Protein AF-Q98UE9-F1 (afdb_monomer_lite)

Foldseek 3Di:
DVVVVVVVPDDDDDPDDDPDDPDDPPDPDDDDDDDDPDPDDDDDDDDDDDDDDDDDDDDDDDDDPPDPDPDDPDDQDDALALQRVVVVVNQDFDWGWHDHDVDPDIFIFGFQSPPPPGRDTDQFDADPPPDDPPDDPVCQQCKDDDRVHGIGRHPVVQQSSLVSDFDKDKDWDADPVRDIDIDIGRGDHDDDDDPPD

InterPro domains:
  IPR002181 Fibrinogen, alpha/beta/gamma chain, C-terminal globular domain [PF00147] (80-191)
  IPR002181 Fibrinogen, alpha/beta/gamma chain, C-terminal globular domain [PS51406] (73-197)
  IPR002181 Fibrinogen, alpha/beta/gamma chain, C-terminal globular domain [SM00186] (77-197)
  IPR014716 Fibrinogen, alpha/beta/gamma chain, C-terminal globular, subdomain 1 [G3DSA:3.90.215.10] (60-195)
  IPR036056 Fibrinogen-like, C-terminal [SSF56496] (76-192)
  IPR037579 Fibrinogen/angiopoietin-like [PTHR47221] (71-192)

Structure (mmCIF, N/CA/C/O backbone):
data_AF-Q98UE9-F1
#
_entry.id   AF-Q98UE9-F1
#
loop_
_atom_site.group_PDB
_atom_site.id
_atom_site.type_symbol
_atom_site.label_atom_id
_atom_site.label_alt_id
_atom_site.label_comp_id
_atom_site.label_asym_id
_atom_site.label_entity_id
_atom_site.label_seq_id
_atom_site.pdbx_PDB_ins_code
_atom_site.Cartn_x
_atom_site.Cartn_y
_atom_site.Cartn_z
_atom_site.occupancy
_atom_site.B_iso_or_equiv
_atom_site.auth_seq_id
_atom_site.auth_comp_id
_atom_site.auth_asym_id
_atom_site.auth_atom_id
_atom_site.pdbx_PDB_model_num
ATOM 1 N N . SER A 1 1 ? -6.549 -54.200 25.469 1.00 55.53 1 SER A N 1
ATOM 2 C CA . SER A 1 1 ? -7.384 -53.724 24.338 1.00 55.53 1 SER A CA 1
ATOM 3 C C . SER A 1 1 ? -6.607 -53.917 23.041 1.00 55.53 1 SER A C 1
ATOM 5 O O . SER A 1 1 ? -5.403 -53.698 23.073 1.00 55.53 1 SER A O 1
ATOM 7 N N . GLN A 1 2 ? -7.237 -54.279 21.912 1.00 51.12 2 GLN A N 1
ATOM 8 C CA . GLN A 1 2 ? -6.555 -54.334 20.597 1.00 51.12 2 GLN A CA 1
ATOM 9 C C . GLN A 1 2 ? -5.945 -52.973 20.167 1.00 51.12 2 GLN A C 1
ATOM 11 O O . GLN A 1 2 ? -5.158 -52.924 19.223 1.00 51.12 2 GLN A O 1
ATOM 16 N N . LEU A 1 3 ? -6.245 -51.882 20.893 1.00 52.50 3 LEU A N 1
ATOM 17 C CA . LEU A 1 3 ? -5.597 -50.576 20.742 1.00 52.50 3 LEU A CA 1
ATOM 18 C C . LEU A 1 3 ? -4.203 -50.460 21.392 1.00 52.50 3 LEU A C 1
ATOM 20 O O . LEU A 1 3 ? -3.400 -49.661 20.921 1.00 52.50 3 LEU A O 1
ATOM 24 N N . GLU A 1 4 ? -3.864 -51.226 22.433 1.00 58.00 4 GLU A N 1
ATOM 25 C CA . GLU A 1 4 ? -2.557 -51.069 23.109 1.00 58.00 4 GLU A CA 1
ATOM 26 C C . GLU A 1 4 ? -1.408 -51.773 22.374 1.00 58.00 4 GLU A C 1
ATOM 28 O O . GLU A 1 4 ? -0.243 -51.406 22.526 1.00 58.00 4 GLU A O 1
ATOM 33 N N . GLU A 1 5 ? -1.723 -52.741 21.514 1.00 54.75 5 GLU A N 1
ATOM 34 C CA . GLU A 1 5 ? -0.724 -53.505 20.761 1.00 54.75 5 GLU A CA 1
ATOM 35 C C . GLU A 1 5 ? -0.313 -52.816 19.443 1.00 54.75 5 GLU A C 1
ATOM 37 O O . GLU A 1 5 ? 0.769 -53.076 18.914 1.00 54.75 5 GLU A O 1
ATOM 42 N N . HIS A 1 6 ? -1.113 -51.855 18.960 1.00 53.50 6 HIS A N 1
ATOM 43 C CA . HIS A 1 6 ? -0.775 -51.014 17.804 1.00 53.50 6 HIS A CA 1
ATOM 44 C C . HIS A 1 6 ? 0.140 -49.830 18.157 1.00 53.50 6 HIS A C 1
ATOM 46 O O . HIS A 1 6 ? 0.923 -49.396 17.315 1.00 53.50 6 HIS A O 1
ATOM 52 N N . CYS A 1 7 ? 0.126 -49.347 19.404 1.00 52.34 7 CYS A N 1
ATOM 53 C CA . CYS A 1 7 ? 0.997 -48.243 19.825 1.00 52.34 7 CYS A CA 1
ATOM 54 C C . CYS A 1 7 ? 2.454 -48.670 20.092 1.00 52.34 7 CYS A C 1
ATOM 56 O O . CYS A 1 7 ? 3.346 -47.826 20.076 1.00 52.34 7 CYS A O 1
ATOM 58 N N . ARG A 1 8 ? 2.740 -49.967 20.297 1.00 51.62 8 ARG A N 1
ATOM 59 C CA . ARG A 1 8 ? 4.108 -50.474 20.553 1.00 51.62 8 ARG A CA 1
ATOM 60 C C . ARG A 1 8 ? 4.939 -50.776 19.300 1.00 51.62 8 ARG A C 1
ATOM 62 O O . ARG A 1 8 ? 6.088 -51.184 19.435 1.00 51.62 8 ARG A O 1
ATOM 69 N N . LYS A 1 9 ? 4.396 -50.573 18.094 1.00 53.53 9 LYS A N 1
ATOM 70 C CA . LYS A 1 9 ? 5.091 -50.830 16.815 1.00 53.53 9 LYS A CA 1
ATOM 71 C C . LYS A 1 9 ? 5.390 -49.568 15.998 1.00 53.53 9 LYS A C 1
ATOM 73 O O . LYS A 1 9 ? 5.583 -49.659 14.791 1.00 53.53 9 LYS A O 1
ATOM 78 N N . VAL A 1 10 ? 5.450 -48.398 16.633 1.00 47.91 10 VAL A N 1
ATOM 79 C CA . VAL A 1 10 ? 5.890 -47.162 15.969 1.00 47.91 10 VAL A CA 1
ATOM 80 C C . VAL A 1 10 ? 7.427 -47.115 15.983 1.00 47.91 10 VAL A C 1
ATOM 82 O O . VAL A 1 10 ? 8.009 -47.086 17.069 1.00 47.91 10 VAL A O 1
ATOM 85 N N . PRO A 1 11 ? 8.118 -47.131 14.826 1.00 52.84 11 PRO A N 1
ATOM 86 C CA . PRO A 1 11 ? 9.557 -46.876 14.774 1.00 52.84 11 PRO A CA 1
ATOM 87 C C . PRO A 1 11 ? 9.845 -45.435 15.220 1.00 52.84 11 PRO A C 1
ATOM 89 O O . PRO A 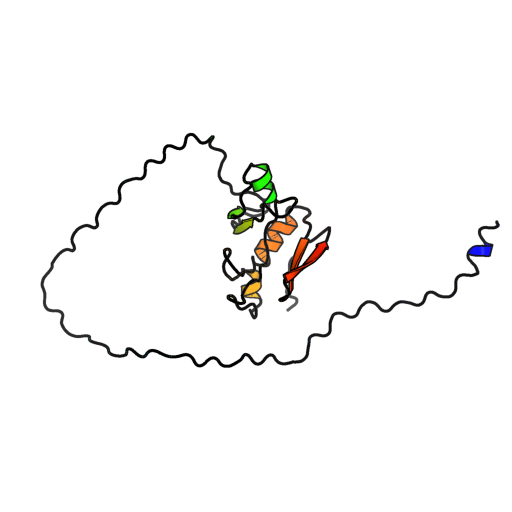1 11 ? 8.993 -44.568 15.006 1.00 52.84 11 PRO A O 1
ATOM 92 N N . PRO A 1 12 ? 11.023 -45.136 15.797 1.00 45.88 12 PRO A N 1
ATOM 93 C CA . PRO A 1 12 ? 11.344 -43.780 16.220 1.00 45.88 12 PRO A CA 1
ATOM 94 C C . PRO A 1 12 ? 11.219 -42.820 15.034 1.00 45.88 12 PRO A C 1
ATOM 96 O O . PRO A 1 12 ? 11.775 -43.045 13.957 1.00 45.88 12 PRO A O 1
ATOM 99 N N . THR A 1 13 ? 10.451 -41.757 15.251 1.00 46.28 13 THR A N 1
ATOM 100 C CA . THR A 1 13 ? 10.289 -40.617 14.357 1.00 46.28 13 THR A CA 1
ATOM 101 C C . THR A 1 13 ? 11.662 -40.129 13.910 1.00 46.28 13 THR A C 1
ATOM 103 O O . THR A 1 13 ? 12.455 -39.652 14.719 1.00 46.28 13 THR A O 1
ATOM 106 N N . GLN A 1 14 ? 11.946 -40.215 12.608 1.00 45.34 14 GLN A N 1
ATOM 107 C CA . GLN A 1 14 ? 12.997 -39.395 12.022 1.00 45.34 14 GLN A CA 1
ATOM 108 C C . GLN A 1 14 ? 12.579 -37.939 12.224 1.00 45.34 14 GLN A C 1
ATOM 110 O O . GLN A 1 14 ? 11.607 -37.471 11.628 1.00 45.34 14 GLN A O 1
ATOM 115 N N . THR A 1 15 ? 13.292 -37.224 13.085 1.00 46.16 15 THR A N 1
ATOM 116 C CA . THR A 1 15 ? 13.273 -35.767 13.120 1.00 46.16 15 THR A CA 1
ATOM 117 C C . THR A 1 15 ? 13.688 -35.275 11.738 1.00 46.16 15 THR A C 1
ATOM 119 O O . THR A 1 15 ? 14.867 -35.254 11.391 1.00 46.16 15 THR A O 1
ATOM 122 N N . LYS A 1 16 ? 12.704 -34.907 10.911 1.00 47.28 16 LYS A N 1
ATOM 123 C CA . LYS A 1 16 ? 12.954 -34.116 9.707 1.00 47.28 16 LYS A CA 1
ATOM 124 C C . LYS A 1 16 ? 13.656 -32.831 10.167 1.00 47.28 16 LYS A C 1
ATOM 126 O O . LYS A 1 16 ? 13.104 -32.150 11.034 1.00 47.28 16 LYS A O 1
ATOM 131 N N . PRO A 1 17 ? 14.846 -32.493 9.642 1.00 51.03 17 PRO A N 1
ATOM 132 C CA . PRO A 1 17 ? 15.461 -31.206 9.929 1.00 51.03 17 PRO A CA 1
ATOM 133 C C . PRO A 1 17 ? 14.485 -30.088 9.552 1.00 51.03 17 PRO A C 1
ATOM 135 O O . PRO A 1 17 ? 13.838 -30.172 8.503 1.00 51.03 17 PRO A O 1
ATOM 138 N N . LEU A 1 18 ? 14.379 -29.051 10.390 1.00 54.78 18 LEU A N 1
ATOM 139 C CA . LEU A 1 18 ? 13.713 -27.813 9.986 1.00 54.78 18 LEU A CA 1
ATOM 140 C C . LEU A 1 18 ? 14.304 -27.353 8.639 1.00 54.78 18 LEU A C 1
ATOM 142 O O . LEU A 1 18 ? 15.525 -27.446 8.465 1.00 54.78 18 LEU A O 1
ATOM 146 N N . PRO A 1 19 ? 13.486 -26.841 7.701 1.00 54.44 19 PRO A N 1
ATOM 147 C CA . PRO A 1 19 ? 14.008 -26.185 6.512 1.00 54.44 19 PRO A CA 1
ATOM 148 C C . PRO A 1 19 ? 14.990 -25.095 6.946 1.00 54.44 19 PRO A C 1
ATOM 150 O O . PRO A 1 19 ? 14.628 -24.195 7.706 1.00 54.44 19 PRO A O 1
ATOM 153 N N . GLN A 1 20 ? 16.244 -25.198 6.507 1.00 52.59 20 GLN A N 1
ATOM 154 C CA . GLN A 1 20 ? 17.203 -24.122 6.716 1.00 52.59 20 GLN A CA 1
ATOM 155 C C . GLN A 1 20 ? 16.680 -22.868 5.998 1.00 52.59 20 GLN A C 1
ATOM 157 O O . GLN A 1 20 ? 16.170 -22.991 4.877 1.00 52.59 20 GLN A O 1
ATOM 162 N N . PRO A 1 21 ? 16.798 -21.670 6.599 1.00 53.56 21 PRO A N 1
ATOM 163 C CA . PRO A 1 21 ? 16.573 -20.427 5.875 1.00 53.56 21 PRO A CA 1
ATOM 164 C C . PRO A 1 21 ? 17.406 -20.437 4.585 1.00 53.56 21 PRO A C 1
ATOM 166 O O . PRO A 1 21 ? 18.541 -20.927 4.622 1.00 53.56 21 PRO A O 1
ATOM 169 N N . PRO A 1 22 ? 16.894 -19.914 3.456 1.00 53.34 22 PRO A N 1
ATOM 170 C CA . PRO A 1 22 ? 17.682 -19.796 2.238 1.00 53.34 22 PRO A CA 1
ATOM 171 C C . PRO A 1 22 ? 19.011 -19.113 2.564 1.00 53.34 22 PRO A C 1
ATOM 173 O O . PRO A 1 22 ? 19.024 -17.991 3.075 1.00 53.34 22 PRO A O 1
ATOM 176 N N . GLN A 1 23 ? 20.128 -19.796 2.308 1.00 46.81 23 GLN A N 1
ATOM 177 C CA . GLN A 1 23 ? 21.439 -19.175 2.440 1.00 46.81 23 GLN A CA 1
ATOM 178 C C . GLN A 1 23 ? 21.472 -17.962 1.510 1.00 46.81 23 GLN A C 1
ATOM 180 O O . GLN A 1 23 ? 21.212 -18.086 0.311 1.00 46.81 23 GLN A O 1
ATOM 185 N N . GLN A 1 24 ? 21.765 -16.784 2.066 1.00 45.16 24 GLN A N 1
ATOM 186 C CA . GLN A 1 24 ? 21.988 -15.594 1.256 1.00 45.16 24 GLN A CA 1
ATOM 187 C C . GLN A 1 24 ? 23.115 -15.905 0.260 1.00 45.16 24 GLN A C 1
ATOM 189 O O . GLN A 1 24 ? 24.176 -16.378 0.676 1.00 45.16 24 GLN A O 1
ATOM 194 N N . PRO A 1 25 ? 22.922 -15.684 -1.051 1.00 50.31 25 PRO A N 1
ATOM 195 C CA . PRO A 1 25 ? 24.004 -15.872 -1.997 1.00 50.31 25 PRO A CA 1
ATOM 196 C C . PRO A 1 25 ? 25.133 -14.895 -1.647 1.00 50.31 25 PRO A C 1
ATOM 198 O O . PRO A 1 25 ? 24.979 -13.688 -1.792 1.00 50.31 25 PRO A O 1
ATOM 201 N N . ASN A 1 26 ? 26.294 -15.425 -1.248 1.00 47.88 26 ASN A N 1
ATOM 202 C CA . ASN A 1 26 ? 27.541 -14.683 -0.993 1.00 47.88 26 ASN A CA 1
ATOM 203 C C . ASN A 1 26 ? 28.146 -14.027 -2.255 1.00 47.88 26 ASN A C 1
ATOM 205 O O . ASN A 1 26 ? 29.340 -13.730 -2.307 1.00 47.88 26 ASN A O 1
ATOM 209 N N . LYS A 1 27 ? 27.354 -13.793 -3.305 1.00 48.38 27 LYS A N 1
ATOM 210 C CA . LYS A 1 27 ? 27.800 -13.001 -4.447 1.00 48.38 27 LYS A CA 1
ATOM 211 C C . LYS A 1 27 ? 27.575 -11.535 -4.116 1.00 48.38 27 LYS A C 1
ATOM 213 O O . LYS A 1 27 ? 26.447 -11.055 -4.160 1.00 48.38 27 LYS A O 1
ATOM 218 N N . VAL A 1 28 ? 28.671 -10.835 -3.823 1.00 38.25 28 VAL A N 1
ATOM 219 C CA . VAL A 1 28 ? 28.731 -9.372 -3.893 1.00 38.25 28 VAL A CA 1
ATOM 220 C C . VAL A 1 28 ? 28.152 -8.966 -5.247 1.00 38.25 28 VAL A C 1
ATOM 222 O O . VAL A 1 28 ? 28.719 -9.273 -6.297 1.00 38.25 28 VAL A O 1
ATOM 225 N N . TYR A 1 29 ? 26.970 -8.355 -5.231 1.00 44.62 29 TYR A N 1
ATOM 226 C CA . TYR A 1 29 ? 26.364 -7.811 -6.434 1.00 44.62 29 TYR A CA 1
ATOM 227 C C . TYR A 1 29 ? 27.144 -6.556 -6.822 1.00 44.62 29 TYR A C 1
ATOM 229 O O . TYR A 1 29 ? 27.007 -5.512 -6.186 1.00 44.62 29 TYR A O 1
ATOM 237 N N . ASN A 1 30 ? 27.969 -6.669 -7.863 1.00 38.81 30 ASN A N 1
ATOM 238 C CA . ASN A 1 30 ? 28.543 -5.512 -8.534 1.00 38.81 30 ASN A CA 1
ATOM 239 C C . ASN A 1 30 ? 27.540 -5.025 -9.588 1.00 38.81 30 ASN A C 1
ATOM 241 O O . ASN A 1 30 ? 27.297 -5.750 -10.558 1.00 38.81 30 ASN A O 1
ATOM 245 N N . PRO A 1 31 ? 26.947 -3.828 -9.434 1.00 46.97 31 PRO A N 1
ATOM 246 C CA . PRO A 1 31 ? 26.086 -3.275 -10.468 1.00 46.97 31 PRO A CA 1
ATOM 247 C C . PRO A 1 31 ? 26.896 -3.002 -11.750 1.00 46.97 31 PRO A C 1
ATOM 249 O O . PRO A 1 31 ? 28.038 -2.541 -11.662 1.00 46.97 31 PRO A O 1
ATOM 252 N N . PRO A 1 32 ? 26.329 -3.244 -12.947 1.00 47.34 32 PRO A N 1
ATOM 253 C CA . PRO A 1 32 ? 26.947 -2.810 -14.193 1.00 47.34 32 PRO A CA 1
ATOM 254 C C . PRO A 1 32 ? 27.069 -1.279 -14.224 1.00 47.34 32 PRO A C 1
ATOM 256 O O . PRO A 1 32 ? 26.112 -0.554 -13.949 1.00 47.34 32 PRO A O 1
ATOM 259 N N . ASN A 1 33 ? 28.272 -0.794 -14.542 1.00 40.72 33 ASN A N 1
ATOM 260 C CA . ASN A 1 33 ? 28.579 0.628 -14.650 1.00 40.72 33 ASN A CA 1
ATOM 261 C C . ASN A 1 33 ? 27.958 1.192 -15.937 1.00 40.72 33 ASN A C 1
ATOM 263 O O . ASN A 1 33 ? 28.451 0.934 -17.035 1.00 40.72 33 ASN A O 1
ATOM 267 N N . TYR A 1 34 ? 26.868 1.947 -15.804 1.00 39.38 34 TYR A N 1
ATOM 268 C CA . TYR A 1 34 ? 26.336 2.745 -16.902 1.00 39.38 34 TYR A CA 1
ATOM 269 C C . TYR A 1 34 ? 27.063 4.087 -16.947 1.00 39.38 34 TYR A C 1
ATOM 271 O O . TYR A 1 34 ? 26.940 4.910 -16.038 1.00 39.38 34 TYR A O 1
ATOM 279 N N . ASN A 1 35 ? 27.792 4.315 -18.040 1.00 37.25 35 ASN A N 1
ATOM 280 C CA . ASN A 1 35 ? 28.412 5.599 -18.335 1.00 37.25 35 ASN A CA 1
ATOM 281 C C . ASN A 1 35 ? 27.330 6.681 -18.418 1.00 37.25 35 ASN A C 1
ATOM 283 O O . ASN A 1 35 ? 26.488 6.689 -19.316 1.00 37.25 35 ASN A O 1
ATOM 287 N N . ARG A 1 36 ? 27.361 7.603 -17.458 1.00 37.62 36 ARG A N 1
ATOM 288 C CA . ARG A 1 36 ? 26.511 8.790 -17.429 1.00 37.62 36 ARG A CA 1
ATOM 289 C C . ARG A 1 36 ? 26.978 9.722 -18.550 1.00 37.62 36 ARG A C 1
ATOM 291 O O . ARG A 1 36 ? 28.034 10.337 -18.431 1.00 37.62 36 ARG A O 1
ATOM 298 N N . ILE A 1 37 ? 26.220 9.820 -19.641 1.00 40.56 37 ILE A N 1
ATOM 299 C CA . ILE A 1 37 ? 26.429 10.883 -20.632 1.00 40.56 37 ILE A CA 1
ATOM 300 C C . ILE A 1 37 ? 26.047 12.200 -19.949 1.00 40.56 37 ILE A C 1
ATOM 302 O O . ILE A 1 37 ? 24.874 12.472 -19.697 1.00 40.56 37 ILE A O 1
ATOM 306 N N . ILE A 1 38 ? 27.059 12.988 -19.586 1.00 35.62 38 ILE A N 1
ATOM 307 C CA . ILE A 1 38 ? 26.907 14.382 -19.180 1.00 35.62 38 ILE A CA 1
ATOM 308 C C . ILE A 1 38 ? 26.821 15.193 -20.470 1.00 35.62 38 ILE A C 1
ATOM 310 O O . ILE A 1 38 ? 27.837 15.430 -21.119 1.00 35.62 38 ILE A O 1
ATOM 314 N N . ASN A 1 39 ? 25.621 15.637 -20.839 1.00 37.91 39 ASN A N 1
ATOM 315 C CA . ASN A 1 39 ? 25.513 16.772 -21.746 1.00 37.91 39 ASN A CA 1
ATOM 316 C C . ASN A 1 39 ? 25.937 18.013 -20.954 1.00 37.91 39 ASN A C 1
ATOM 318 O O . ASN A 1 39 ? 25.209 18.503 -20.092 1.00 37.91 39 ASN A O 1
ATOM 322 N N . GLN A 1 40 ? 27.165 18.456 -21.209 1.00 38.75 40 GLN A N 1
ATOM 323 C CA . GLN A 1 40 ? 27.696 19.733 -20.760 1.00 38.75 40 GLN A CA 1
ATOM 324 C C . GLN A 1 40 ? 26.921 20.866 -21.439 1.00 38.75 40 GLN A C 1
ATOM 326 O O . GLN A 1 40 ? 26.958 20.993 -22.658 1.00 38.75 40 GLN A O 1
ATOM 331 N N . ILE A 1 41 ? 26.285 21.729 -20.651 1.00 38.56 41 ILE A N 1
ATOM 332 C CA . ILE A 1 41 ? 26.154 23.144 -21.002 1.00 38.56 41 ILE A CA 1
ATOM 333 C C . ILE A 1 41 ? 26.666 23.914 -19.788 1.00 38.56 41 ILE A C 1
ATOM 335 O O . ILE A 1 41 ? 25.964 24.108 -18.800 1.00 38.56 41 ILE A O 1
ATOM 339 N N . SER A 1 42 ? 27.942 24.283 -19.841 1.00 36.69 42 SER A N 1
ATOM 340 C CA . SER A 1 42 ? 28.494 25.367 -19.038 1.00 36.69 42 SER A CA 1
ATOM 341 C C . SER A 1 42 ? 28.590 26.581 -19.947 1.00 36.69 42 SER A C 1
ATOM 343 O O . SER A 1 42 ? 29.227 26.474 -20.986 1.00 36.69 42 SER A O 1
ATOM 345 N N . THR A 1 43 ? 27.984 27.699 -19.548 1.00 34.16 43 THR A N 1
ATOM 346 C CA . THR A 1 43 ? 28.695 28.952 -19.237 1.00 34.16 43 THR A CA 1
ATOM 347 C C . THR A 1 43 ? 27.717 29.973 -18.661 1.00 34.16 43 THR A C 1
ATOM 349 O O . THR A 1 43 ? 26.607 30.144 -19.154 1.00 34.16 43 THR A O 1
ATOM 352 N N . ASN A 1 44 ? 28.164 30.621 -17.587 1.00 40.25 44 ASN A N 1
ATOM 353 C CA . ASN A 1 44 ? 27.535 31.758 -16.930 1.00 40.25 44 ASN A CA 1
ATOM 354 C C . ASN A 1 44 ? 27.563 32.997 -17.833 1.00 40.25 44 ASN A C 1
ATOM 356 O O . ASN A 1 44 ? 28.615 33.293 -18.394 1.00 40.25 44 ASN A O 1
ATOM 360 N N . GLU A 1 45 ? 26.489 33.788 -17.825 1.00 34.84 45 GLU A N 1
ATOM 361 C CA . GLU A 1 45 ? 26.548 35.221 -18.126 1.00 34.84 45 GLU A CA 1
ATOM 362 C C . GLU A 1 45 ? 25.795 35.994 -17.033 1.00 34.84 45 GLU A C 1
ATOM 364 O O . GLU A 1 45 ? 24.569 36.001 -16.965 1.00 34.84 45 GLU A O 1
ATOM 369 N N . ILE A 1 46 ? 26.563 36.622 -16.139 1.00 49.53 46 ILE A N 1
ATOM 370 C CA . ILE A 1 46 ? 26.129 37.7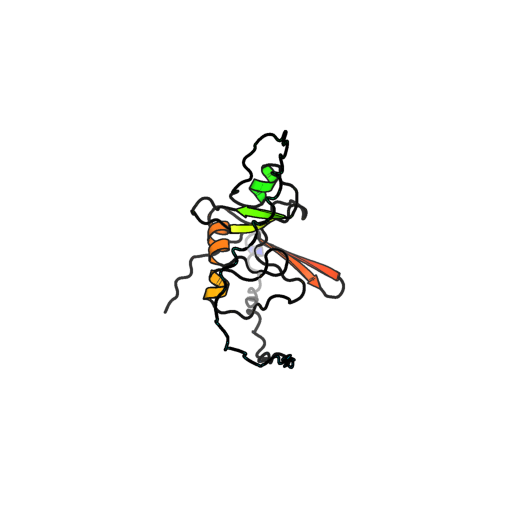46 -15.307 1.00 49.53 46 ILE A CA 1
ATOM 371 C C . ILE A 1 46 ? 26.898 38.956 -15.835 1.00 49.53 46 ILE A C 1
ATOM 373 O O . ILE A 1 46 ? 28.115 38.980 -15.678 1.00 49.53 46 ILE A O 1
ATOM 377 N N . GLN A 1 47 ? 26.207 39.918 -16.455 1.00 38.91 47 GLN A N 1
ATOM 378 C CA . GLN A 1 47 ? 26.366 41.367 -16.234 1.00 38.91 47 GLN A CA 1
ATOM 379 C C . GLN A 1 47 ? 25.370 42.132 -17.127 1.00 38.91 47 GLN A C 1
ATOM 381 O O . GLN A 1 47 ? 25.432 42.009 -18.348 1.00 38.91 47 GLN A O 1
ATOM 386 N N . GLY A 1 48 ? 24.509 42.979 -16.546 1.00 34.53 48 GLY A N 1
ATOM 387 C CA . GLY A 1 48 ? 23.786 43.978 -17.344 1.00 34.53 48 GLY A CA 1
ATOM 388 C C . GLY A 1 48 ? 22.483 44.555 -16.790 1.00 34.53 48 GLY A C 1
ATOM 389 O O . GLY A 1 48 ? 21.583 44.799 -17.583 1.00 34.53 48 GLY A O 1
ATOM 390 N N . ASP A 1 49 ? 22.348 44.808 -15.484 1.00 44.38 49 ASP A N 1
ATOM 391 C CA . ASP A 1 49 ? 21.225 45.616 -14.984 1.00 44.38 49 ASP A CA 1
ATOM 392 C C . ASP A 1 49 ? 21.462 47.109 -15.276 1.00 44.38 49 ASP A C 1
ATOM 394 O O . ASP A 1 49 ? 22.216 47.799 -14.584 1.00 44.38 49 ASP A O 1
ATOM 398 N N . GLN A 1 50 ? 20.781 47.617 -16.303 1.00 44.34 50 GLN A N 1
ATOM 399 C CA . GLN A 1 50 ? 20.389 49.021 -16.425 1.00 44.34 50 GLN A CA 1
ATOM 400 C C . GLN A 1 50 ? 18.904 49.075 -16.814 1.00 44.34 50 GLN A C 1
ATOM 402 O O . GLN A 1 50 ? 18.535 48.833 -17.956 1.00 44.34 50 GLN A O 1
ATOM 407 N N . ASN A 1 51 ? 18.076 49.366 -15.807 1.00 41.56 51 ASN A N 1
ATOM 408 C CA . ASN A 1 51 ? 16.758 50.012 -15.846 1.00 41.56 51 ASN A CA 1
ATOM 409 C C . ASN A 1 51 ? 15.927 49.965 -17.147 1.00 41.56 51 ASN A C 1
ATOM 411 O O . ASN A 1 51 ? 16.186 50.716 -18.081 1.00 41.56 51 ASN A O 1
ATOM 415 N N . LEU A 1 52 ? 14.774 49.287 -17.072 1.00 42.75 52 LEU A N 1
ATOM 416 C CA . LEU A 1 52 ? 13.444 49.863 -17.338 1.00 42.75 52 LEU A CA 1
ATOM 417 C C . LEU A 1 52 ? 12.378 48.940 -16.722 1.00 42.75 52 LEU A C 1
ATOM 419 O O . LEU A 1 52 ? 12.232 47.785 -17.110 1.00 42.75 52 LEU A O 1
ATOM 423 N N . LYS A 1 53 ? 11.633 49.447 -15.730 1.00 54.41 53 LYS A N 1
ATOM 424 C CA . LYS A 1 53 ? 10.451 48.778 -15.167 1.00 54.41 53 LYS A CA 1
ATOM 425 C C . LYS A 1 53 ? 9.421 48.546 -16.278 1.00 54.41 53 LYS A C 1
ATOM 427 O O . LYS A 1 53 ? 8.759 49.492 -16.694 1.00 54.41 53 LYS A O 1
ATOM 432 N N . VAL A 1 54 ? 9.228 47.295 -16.684 1.00 49.28 54 VAL A N 1
ATOM 433 C CA . VAL A 1 54 ? 8.038 46.864 -17.425 1.00 49.28 54 VAL A CA 1
ATOM 434 C C . VAL A 1 54 ? 7.352 45.788 -16.591 1.00 49.28 54 VAL A C 1
ATOM 436 O O . VAL A 1 54 ? 7.940 44.756 -16.277 1.00 49.28 54 VAL A O 1
ATOM 439 N N . LEU A 1 55 ? 6.127 46.075 -16.157 1.00 57.44 55 LEU A N 1
ATOM 440 C CA . LEU A 1 55 ? 5.290 45.142 -15.407 1.00 57.44 55 LEU A CA 1
ATOM 441 C C . LEU A 1 55 ? 4.914 43.956 -16.323 1.00 57.44 55 LEU A C 1
ATOM 443 O O . LEU A 1 55 ? 4.556 44.207 -17.477 1.00 57.44 55 LEU A O 1
ATOM 447 N N . PRO A 1 56 ? 4.966 42.690 -15.866 1.00 56.88 56 PRO A N 1
ATOM 448 C CA . PRO A 1 56 ? 4.534 41.570 -16.696 1.00 56.88 56 PRO A CA 1
ATOM 449 C C . PRO A 1 56 ? 3.011 41.616 -16.936 1.00 56.88 56 PRO A C 1
ATOM 451 O O . PRO A 1 56 ? 2.266 42.030 -16.042 1.00 56.88 56 PRO A O 1
ATOM 454 N N . PRO A 1 57 ? 2.526 41.197 -18.121 1.00 62.59 57 PRO A N 1
ATOM 455 C CA . PRO A 1 57 ? 1.096 41.122 -18.401 1.00 62.59 57 PRO A CA 1
ATOM 456 C C . PRO A 1 57 ? 0.419 40.066 -17.507 1.00 62.59 57 PRO A C 1
ATOM 458 O O . PRO A 1 57 ? 1.051 39.065 -17.154 1.00 62.59 57 PRO A O 1
ATOM 461 N N . PRO A 1 58 ? -0.860 40.254 -17.135 1.00 59.47 58 PRO A N 1
ATOM 462 C CA . PRO A 1 58 ? -1.574 39.280 -16.322 1.00 59.47 58 PRO A CA 1
ATOM 463 C C . PRO A 1 58 ? -1.755 37.958 -17.081 1.00 59.47 58 PRO A C 1
ATOM 465 O O . PRO A 1 58 ? -2.096 37.942 -18.265 1.00 59.47 58 PRO A O 1
ATOM 468 N N . LEU A 1 59 ? -1.528 36.846 -16.375 1.00 56.75 59 LEU A N 1
ATOM 469 C CA . LEU A 1 59 ? -1.777 35.487 -16.861 1.00 56.75 59 LEU A CA 1
ATOM 470 C C . LEU A 1 59 ? -3.265 35.323 -17.240 1.00 56.75 59 LEU A C 1
ATOM 472 O O . LEU A 1 59 ? -4.123 35.814 -16.498 1.00 56.75 59 LEU A O 1
ATOM 476 N N . PRO A 1 60 ? -3.606 34.607 -18.329 1.00 54.22 60 PRO A N 1
ATOM 477 C CA . PRO A 1 60 ? -4.998 34.317 -18.649 1.00 54.22 60 PRO A CA 1
ATOM 478 C C . PRO A 1 60 ? -5.644 33.509 -17.517 1.00 54.22 60 PRO A C 1
ATOM 480 O O . PRO A 1 60 ? -5.140 32.466 -17.100 1.00 54.22 60 PRO A O 1
ATOM 483 N N . THR A 1 61 ? -6.766 34.009 -17.005 1.00 58.59 61 THR A N 1
ATOM 484 C CA . THR A 1 61 ? -7.576 33.321 -15.999 1.00 58.59 61 THR A CA 1
ATOM 485 C C . THR A 1 61 ? -8.236 32.105 -16.651 1.00 58.59 61 THR A C 1
ATOM 487 O O . THR A 1 61 ? -9.027 32.253 -17.581 1.00 58.59 61 THR A O 1
ATOM 490 N N . MET A 1 62 ? -7.897 30.898 -16.193 1.00 61.78 62 MET A N 1
ATOM 491 C CA . MET A 1 62 ? -8.573 29.665 -16.616 1.00 61.78 62 MET A CA 1
ATOM 492 C C . MET A 1 62 ? -10.070 29.744 -16.272 1.00 61.78 62 MET A C 1
ATOM 494 O O . MET A 1 62 ? -10.406 30.219 -15.183 1.00 61.78 62 MET A O 1
ATOM 498 N N . PRO A 1 63 ? -10.982 29.279 -17.146 1.00 56.81 63 PRO A N 1
ATOM 499 C CA . PRO A 1 63 ? -12.396 29.258 -16.817 1.00 56.81 63 PRO A CA 1
ATOM 500 C C . PRO A 1 63 ? -12.658 28.219 -15.723 1.00 56.81 63 PRO A C 1
ATOM 502 O O . PRO A 1 63 ? -12.093 27.123 -15.721 1.00 56.81 63 PRO A O 1
ATOM 505 N N . LEU A 1 64 ? -13.532 28.583 -14.788 1.00 42.91 64 LEU A N 1
ATOM 506 C CA . LEU A 1 64 ? -14.037 27.695 -13.752 1.00 42.91 64 LEU A CA 1
ATOM 507 C C . LEU A 1 64 ? -14.796 26.540 -14.421 1.00 42.91 64 LEU A C 1
ATOM 509 O O . LEU A 1 64 ? -15.836 26.753 -15.043 1.00 42.91 64 LEU A O 1
ATOM 513 N N . PHE A 1 65 ? -14.280 25.319 -14.291 1.00 46.75 65 PHE A N 1
ATOM 514 C CA . PHE A 1 65 ? -15.029 24.116 -14.635 1.00 46.75 65 PHE A CA 1
ATOM 515 C C . PHE A 1 65 ? -16.201 23.979 -13.657 1.00 46.75 65 PHE A C 1
ATOM 517 O O . PHE A 1 65 ? -16.021 23.575 -12.510 1.00 46.75 65 PHE A O 1
ATOM 524 N N . THR A 1 66 ? -17.414 24.305 -14.098 1.00 45.38 66 THR A N 1
ATOM 525 C CA . THR A 1 66 ? -18.634 23.889 -13.402 1.00 45.38 66 THR A CA 1
ATOM 526 C C . THR A 1 66 ? -18.861 22.413 -13.701 1.00 45.38 66 THR A C 1
ATOM 528 O O . THR A 1 66 ? -19.349 22.057 -14.774 1.00 45.38 66 THR A O 1
ATOM 531 N N . SER A 1 67 ? -18.469 21.542 -12.772 1.00 45.47 67 SER A N 1
ATOM 532 C CA . SER A 1 67 ? -18.904 20.149 -12.805 1.00 45.47 67 SER A CA 1
ATOM 533 C C . SER A 1 67 ? -20.322 20.068 -12.240 1.00 45.47 67 SER A C 1
ATOM 535 O O . SER A 1 67 ? -20.558 20.247 -11.050 1.00 45.47 67 SER A O 1
ATOM 537 N N . ASN A 1 68 ? -21.289 19.820 -13.122 1.00 50.22 68 ASN A N 1
ATOM 538 C CA . ASN A 1 68 ? -22.600 19.333 -12.715 1.00 50.22 68 ASN A CA 1
ATOM 539 C C . ASN A 1 68 ? -22.432 17.871 -12.298 1.00 50.22 68 ASN A C 1
ATOM 541 O O . ASN A 1 68 ? -22.396 16.988 -13.154 1.00 50.22 68 ASN A O 1
ATOM 545 N N . SER A 1 69 ? -22.305 17.616 -10.999 1.00 43.16 69 SER A N 1
ATOM 546 C CA . SER A 1 69 ? -22.321 16.261 -10.457 1.00 43.16 69 SER A CA 1
ATOM 547 C C . SER A 1 69 ? -23.658 16.007 -9.769 1.00 43.16 69 SER A C 1
ATOM 549 O O . SER A 1 69 ? -23.851 16.354 -8.609 1.00 43.16 69 SER A O 1
ATOM 551 N N . ASN A 1 70 ? -24.584 15.374 -10.491 1.00 52.28 70 ASN A N 1
ATOM 552 C CA . ASN A 1 70 ? -25.675 14.613 -9.879 1.00 52.28 70 ASN A CA 1
ATOM 553 C C . ASN A 1 70 ? -25.123 13.255 -9.410 1.00 52.28 70 ASN A C 1
ATOM 555 O O . ASN A 1 70 ? -25.519 12.207 -9.917 1.00 52.28 70 ASN A O 1
ATOM 559 N N . SER A 1 71 ? -24.175 13.276 -8.475 1.00 46.56 71 SER A N 1
ATOM 560 C CA . SER A 1 71 ? -23.696 12.084 -7.780 1.00 46.56 71 SER A CA 1
ATOM 561 C C . SER A 1 71 ? -24.183 12.168 -6.347 1.00 46.56 71 SER A C 1
ATOM 563 O O . SER A 1 71 ? -23.984 13.174 -5.680 1.00 46.56 71 SER A O 1
ATOM 565 N N . THR A 1 72 ? -24.832 11.114 -5.869 1.00 49.41 72 THR A N 1
ATOM 566 C CA . THR A 1 72 ? -25.076 10.909 -4.443 1.00 49.41 72 THR A CA 1
ATOM 567 C C . THR A 1 72 ? -23.748 11.060 -3.697 1.00 49.41 72 THR A C 1
ATOM 569 O O . THR A 1 72 ? -22.853 10.237 -3.895 1.00 49.41 72 THR A O 1
ATOM 572 N N . ASP A 1 73 ? -23.608 12.128 -2.907 1.00 56.84 73 ASP A N 1
ATOM 573 C CA . ASP A 1 73 ? -22.401 12.498 -2.157 1.00 56.84 73 ASP A CA 1
ATOM 574 C C . ASP A 1 73 ? -22.113 11.480 -1.044 1.00 56.84 73 ASP A C 1
ATOM 576 O O . ASP A 1 73 ? -22.340 11.713 0.144 1.00 56.84 73 ASP A O 1
ATOM 580 N N . LYS A 1 74 ? -21.621 10.303 -1.429 1.00 56.78 74 LYS A N 1
ATOM 581 C CA . LYS A 1 74 ? -20.912 9.420 -0.513 1.00 56.78 74 LYS A CA 1
ATOM 582 C C . LYS A 1 74 ? -19.494 9.983 -0.368 1.00 56.78 74 LYS A C 1
ATOM 584 O O . LYS A 1 74 ? -18.859 10.248 -1.392 1.00 56.78 74 LYS A O 1
ATOM 589 N N . PRO A 1 75 ? -18.991 10.215 0.859 1.00 63.25 75 PRO A N 1
ATOM 590 C CA . PRO A 1 75 ? -17.662 10.783 1.037 1.00 63.25 75 PRO A CA 1
ATOM 591 C C . PRO A 1 75 ? -16.617 9.903 0.342 1.00 63.25 75 PRO A C 1
ATOM 593 O O . PRO A 1 75 ? -16.611 8.683 0.499 1.00 63.25 75 PRO A O 1
ATOM 596 N N . SER A 1 76 ? -15.737 10.531 -0.437 1.00 77.12 76 SER A N 1
ATOM 597 C CA . SER A 1 76 ? -14.690 9.892 -1.249 1.00 77.12 76 SER A CA 1
ATOM 598 C C . SER A 1 76 ? -13.498 9.411 -0.400 1.00 77.12 76 SER A C 1
ATOM 600 O O . SER A 1 76 ? -12.339 9.598 -0.774 1.00 77.12 76 SER A O 1
ATOM 602 N N . GLY A 1 77 ? -13.785 8.830 0.766 1.00 84.81 77 GLY A N 1
ATOM 603 C CA . GLY A 1 77 ? -12.806 8.425 1.767 1.00 84.81 77 GLY A CA 1
ATOM 604 C C . GLY A 1 77 ? -12.461 9.524 2.790 1.00 84.81 77 GLY A C 1
ATOM 605 O O . GLY A 1 77 ? -13.113 10.571 2.840 1.00 84.81 77 GLY A O 1
ATOM 606 N N . PRO A 1 78 ? -11.435 9.297 3.630 1.00 94.81 78 PRO A N 1
ATOM 607 C CA . PRO A 1 78 ? -10.525 8.152 3.578 1.00 94.81 78 PRO A CA 1
ATOM 608 C C . PRO A 1 78 ? -11.155 6.860 4.122 1.00 94.81 78 PRO A C 1
ATOM 610 O O . PRO A 1 78 ? -11.931 6.900 5.072 1.00 94.81 78 PRO A O 1
ATOM 613 N N . TRP A 1 79 ? -10.780 5.721 3.541 1.00 97.31 79 TRP A N 1
ATOM 614 C CA . TRP A 1 79 ? -11.223 4.382 3.967 1.00 97.31 79 TRP A CA 1
ATOM 615 C C . TRP A 1 79 ? -10.188 3.719 4.881 1.00 97.31 79 TRP A C 1
ATOM 617 O O . TRP A 1 79 ? -9.017 4.079 4.829 1.00 97.31 79 TRP A O 1
ATOM 627 N N . LYS A 1 80 ? -10.560 2.730 5.693 1.00 97.25 80 LYS A N 1
ATOM 628 C CA . LYS A 1 80 ? -9.622 1.983 6.549 1.00 97.25 80 LYS A CA 1
ATOM 629 C C . LYS A 1 80 ? -8.646 1.111 5.750 1.00 97.25 80 LYS A C 1
ATOM 631 O O . LYS A 1 80 ? -7.514 0.895 6.184 1.00 97.25 80 LYS A O 1
ATOM 636 N N . ASP A 1 81 ? -9.081 0.644 4.579 1.00 98.25 81 ASP A N 1
ATOM 637 C CA . ASP A 1 81 ? -8.330 -0.135 3.594 1.00 98.25 81 ASP A CA 1
ATOM 638 C C . ASP A 1 81 ? -9.079 -0.179 2.241 1.00 98.25 81 ASP A C 1
ATOM 640 O O . ASP A 1 81 ? -10.144 0.422 2.073 1.00 98.25 81 ASP A O 1
ATOM 644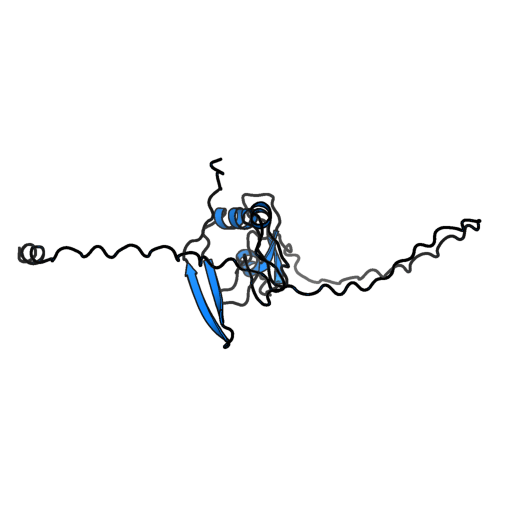 N N . CYS A 1 82 ? -8.507 -0.876 1.255 1.00 98.31 82 CYS A N 1
ATOM 645 C CA . CYS A 1 82 ? -9.103 -1.040 -0.072 1.00 98.31 82 CYS A CA 1
ATOM 646 C C . CYS A 1 82 ? -10.373 -1.900 -0.092 1.00 98.31 82 CYS A C 1
ATOM 648 O O . CYS A 1 82 ? -11.189 -1.737 -1.003 1.00 98.31 82 CYS A O 1
ATOM 650 N N . LEU A 1 83 ? -10.552 -2.792 0.888 1.00 98.19 83 LEU A N 1
ATOM 651 C CA . LEU A 1 83 ? -11.753 -3.612 0.999 1.00 98.19 83 LEU A CA 1
ATOM 652 C C . LEU A 1 83 ? -12.947 -2.738 1.378 1.00 98.19 83 LEU A C 1
ATOM 654 O O . LEU A 1 83 ? -13.955 -2.782 0.682 1.00 98.19 83 LEU A O 1
ATOM 658 N N . GLN A 1 84 ? -12.804 -1.858 2.374 1.00 97.81 84 GLN A N 1
ATOM 659 C CA . GLN A 1 84 ? -13.870 -0.913 2.713 1.00 97.81 84 GLN A CA 1
ATOM 660 C C . GLN A 1 84 ? -14.205 0.013 1.534 1.00 97.81 84 GLN A C 1
ATOM 662 O O . GLN A 1 84 ? -15.375 0.284 1.282 1.00 97.81 84 GLN A O 1
ATOM 667 N N . ALA A 1 85 ? -13.204 0.470 0.771 1.00 97.38 85 ALA A N 1
ATOM 668 C CA . ALA A 1 85 ? -13.459 1.257 -0.437 1.00 97.38 85 ALA A CA 1
ATOM 669 C C . ALA A 1 85 ? -14.314 0.482 -1.460 1.00 97.38 85 ALA A C 1
ATOM 671 O O . ALA A 1 85 ? -15.247 1.044 -2.041 1.00 97.38 85 ALA A O 1
ATOM 672 N N . MET A 1 86 ? -14.027 -0.811 -1.645 1.00 97.19 86 MET A N 1
ATOM 673 C CA . MET A 1 86 ? -14.782 -1.696 -2.536 1.00 97.19 86 MET A CA 1
ATOM 674 C C . MET A 1 86 ? -16.213 -1.932 -2.042 1.00 97.19 86 MET A C 1
ATOM 676 O O . MET A 1 86 ? -17.151 -1.781 -2.821 1.00 97.19 86 MET A O 1
ATOM 680 N N . GLU A 1 87 ? -16.392 -2.243 -0.755 1.00 96.50 87 GLU A N 1
ATOM 681 C CA . GLU A 1 87 ? -17.708 -2.375 -0.107 1.00 96.50 87 GLU A CA 1
ATOM 682 C C . GLU A 1 87 ? -18.520 -1.082 -0.222 1.00 96.50 87 GLU A C 1
ATOM 684 O O . GLU A 1 87 ? -19.745 -1.102 -0.363 1.00 96.50 87 GLU A O 1
ATOM 689 N N . ASP A 1 88 ? -17.826 0.056 -0.244 1.00 96.19 88 ASP A N 1
ATOM 690 C CA . ASP A 1 88 ? -18.435 1.353 -0.447 1.00 96.19 88 ASP A CA 1
ATOM 691 C C . ASP A 1 88 ? -18.869 1.641 -1.891 1.00 96.19 88 ASP A C 1
ATOM 693 O O . ASP A 1 88 ? -19.464 2.697 -2.127 1.00 96.19 88 ASP A O 1
ATOM 697 N N . GLY A 1 89 ? -18.630 0.714 -2.820 1.00 95.44 89 GLY A N 1
ATOM 698 C CA . GLY A 1 89 ? -19.004 0.801 -4.230 1.00 95.44 89 GLY A CA 1
ATOM 699 C C . GLY A 1 89 ? -17.871 1.251 -5.150 1.00 95.44 89 GLY A C 1
ATOM 700 O O . GLY A 1 89 ? -18.122 1.536 -6.318 1.00 95.44 89 GLY A O 1
ATOM 701 N N . HIS A 1 90 ? -16.632 1.335 -4.655 1.00 95.56 90 HIS A N 1
ATOM 702 C CA . HIS A 1 90 ? -15.487 1.738 -5.468 1.00 95.56 90 HIS A CA 1
ATOM 703 C C . HIS A 1 90 ? -14.736 0.510 -6.004 1.00 95.56 90 HIS A C 1
ATOM 705 O O . HIS A 1 90 ? -13.744 0.058 -5.431 1.00 95.56 90 HIS A O 1
ATOM 711 N N . ASP A 1 91 ? -15.208 -0.003 -7.137 1.00 94.75 91 ASP A N 1
ATOM 712 C CA . ASP A 1 91 ? -14.762 -1.242 -7.797 1.00 94.75 91 ASP A CA 1
ATOM 713 C C . ASP A 1 91 ? -13.611 -1.062 -8.811 1.00 94.75 91 ASP A C 1
ATOM 715 O O . ASP A 1 91 ? -13.132 -2.013 -9.435 1.00 94.75 91 ASP A O 1
ATOM 719 N N . THR A 1 92 ? -13.142 0.169 -9.005 1.00 96.75 92 THR A N 1
ATOM 720 C CA . THR A 1 92 ? -12.102 0.478 -9.985 1.00 96.75 92 THR A CA 1
ATOM 721 C C . THR A 1 92 ? -10.720 0.388 -9.348 1.00 96.75 92 THR A C 1
ATOM 723 O O . THR A 1 92 ? -10.440 1.023 -8.342 1.00 96.75 92 THR A O 1
ATOM 726 N N . SER A 1 93 ? -9.799 -0.366 -9.955 1.00 98.06 93 SER A N 1
ATOM 727 C CA . SER A 1 93 ? -8.412 -0.384 -9.473 1.00 98.06 93 SER A CA 1
ATOM 728 C C . SER A 1 93 ? -7.727 0.951 -9.762 1.00 98.06 93 SER A C 1
ATOM 730 O O . SER A 1 93 ? -7.606 1.347 -10.922 1.00 98.06 93 SER A O 1
ATOM 732 N N . SER A 1 94 ? -7.312 1.653 -8.712 1.00 97.25 94 SER A N 1
ATOM 733 C CA . SER A 1 94 ? -6.734 2.997 -8.785 1.00 97.25 94 SER A CA 1
ATOM 734 C C . SER A 1 94 ? -5.991 3.327 -7.489 1.00 97.25 94 SER A C 1
ATOM 736 O O . SER A 1 94 ? -5.805 2.470 -6.622 1.00 97.25 94 SER A O 1
ATOM 738 N N . ILE A 1 95 ? -5.561 4.578 -7.354 1.00 97.12 95 ILE A N 1
ATOM 739 C CA . ILE A 1 95 ? -5.040 5.120 -6.105 1.00 97.12 95 ILE A CA 1
ATOM 740 C C . ILE A 1 95 ? -6.198 5.568 -5.222 1.00 97.12 95 ILE A C 1
ATOM 742 O O . ILE A 1 95 ? -7.034 6.364 -5.645 1.00 97.12 95 ILE A O 1
ATOM 746 N N . TYR A 1 96 ? -6.191 5.099 -3.980 1.00 97.12 96 TYR A N 1
ATOM 747 C CA . TYR A 1 96 ? -7.147 5.473 -2.945 1.00 97.12 96 TYR A CA 1
ATOM 748 C C . TYR A 1 96 ? -6.417 6.091 -1.760 1.00 97.12 96 TYR A C 1
ATOM 750 O O . TYR A 1 96 ? -5.242 5.802 -1.508 1.00 97.12 96 TYR A O 1
ATOM 758 N N . LEU A 1 97 ? -7.125 6.946 -1.024 1.00 97.38 97 LEU A N 1
ATOM 759 C CA . LEU A 1 97 ? -6.642 7.507 0.229 1.00 97.38 97 LEU A CA 1
ATOM 760 C C . LEU A 1 97 ? -7.156 6.665 1.396 1.00 97.38 97 LEU A C 1
ATOM 762 O O . LEU A 1 97 ? -8.361 6.578 1.624 1.00 97.38 97 LEU A O 1
ATOM 766 N N . VAL A 1 98 ? -6.237 6.071 2.146 1.00 97.81 98 VAL A N 1
ATOM 767 C CA . VAL A 1 98 ? -6.538 5.187 3.271 1.00 97.81 98 VAL A CA 1
ATOM 768 C C . VAL A 1 98 ? -6.093 5.813 4.592 1.00 97.81 98 VAL A C 1
ATOM 770 O O . VAL A 1 98 ? -5.024 6.423 4.674 1.00 97.81 98 VAL A O 1
ATOM 773 N N . LYS A 1 99 ? -6.914 5.657 5.633 1.00 97.81 99 LYS A N 1
ATOM 774 C CA . LYS A 1 99 ? -6.636 6.025 7.023 1.00 97.81 99 LYS A CA 1
ATOM 775 C C . LYS A 1 99 ? -6.962 4.840 7.942 1.00 97.81 99 LYS A C 1
ATOM 777 O O . LYS A 1 99 ? -8.132 4.667 8.281 1.00 97.81 99 LYS A O 1
ATOM 782 N N . PRO A 1 100 ? -5.968 4.042 8.368 1.00 96.94 100 PRO A N 1
ATOM 783 C CA . PRO A 1 100 ? -6.218 2.950 9.301 1.00 96.94 100 PRO A CA 1
ATOM 784 C C . PRO A 1 100 ? -6.805 3.461 10.629 1.00 96.94 100 PRO A C 1
ATOM 786 O O . PRO A 1 100 ? -6.471 4.562 11.071 1.00 96.94 100 PRO A O 1
ATOM 789 N N . GLU A 1 101 ? -7.669 2.679 11.275 1.00 93.62 101 GLU A N 1
ATOM 790 C CA . GLU A 1 101 ? -8.530 3.141 12.380 1.00 93.62 101 GLU A CA 1
ATOM 791 C C . GLU A 1 101 ? -7.747 3.648 13.604 1.00 93.62 101 GLU A C 1
ATOM 793 O O . GLU A 1 101 ? -8.070 4.690 14.175 1.00 93.62 101 GLU A O 1
ATOM 798 N N . ASN A 1 102 ? -6.664 2.958 13.968 1.00 90.62 102 ASN A N 1
ATOM 799 C CA . ASN A 1 102 ? -5.888 3.222 15.187 1.00 90.62 102 ASN A CA 1
ATOM 800 C C . ASN A 1 102 ? -4.776 4.269 15.001 1.00 90.62 102 ASN A C 1
ATOM 802 O O . ASN A 1 102 ? -3.818 4.323 15.774 1.00 90.62 102 ASN A O 1
ATOM 806 N N . THR A 1 103 ? -4.866 5.096 13.958 1.00 93.06 103 THR A N 1
ATOM 807 C CA . THR A 1 103 ? -3.883 6.141 13.665 1.00 93.06 103 THR A CA 1
ATOM 808 C C . THR A 1 103 ? -4.515 7.336 12.948 1.00 93.06 103 THR A C 1
ATOM 810 O O . THR A 1 103 ? -5.553 7.247 12.298 1.00 93.06 103 THR A O 1
ATOM 813 N N . ASN A 1 104 ? -3.862 8.495 13.033 1.00 92.94 104 ASN A N 1
ATOM 814 C CA . ASN A 1 104 ? -4.215 9.675 12.234 1.00 92.94 104 ASN A CA 1
ATOM 815 C C . ASN A 1 104 ? -3.442 9.735 10.909 1.00 92.94 104 ASN A C 1
ATOM 817 O O . ASN A 1 104 ? -3.439 10.759 10.229 1.00 92.94 104 ASN A O 1
ATOM 821 N N . ARG A 1 105 ? -2.756 8.648 10.552 1.00 93.00 105 ARG A N 1
ATOM 822 C CA . ARG A 1 105 ? -1.923 8.572 9.359 1.00 93.00 105 ARG A CA 1
ATOM 823 C C . ARG A 1 105 ? -2.772 8.338 8.117 1.00 93.00 105 ARG A C 1
ATOM 825 O O . ARG A 1 105 ? -3.491 7.349 8.030 1.00 93.00 105 ARG A O 1
ATOM 832 N N . LEU A 1 106 ? -2.622 9.234 7.149 1.00 96.06 106 LEU A N 1
ATOM 833 C CA . LEU A 1 106 ? -3.142 9.072 5.798 1.00 96.06 106 LEU A CA 1
ATOM 834 C C . LEU A 1 106 ? -2.063 8.463 4.906 1.00 96.06 106 LEU A C 1
ATOM 836 O O . LEU A 1 106 ? -0.896 8.849 4.984 1.00 96.06 106 LEU A O 1
ATOM 840 N N . MET A 1 107 ? -2.457 7.534 4.044 1.00 95.56 107 MET A N 1
ATOM 841 C CA . MET A 1 107 ? -1.579 6.930 3.050 1.00 95.56 107 MET A CA 1
ATOM 842 C C . MET A 1 107 ? -2.306 6.774 1.720 1.00 95.56 107 MET A C 1
ATOM 844 O O . MET A 1 107 ? -3.468 6.382 1.672 1.00 95.56 107 MET A O 1
ATOM 848 N N . GLN A 1 108 ? -1.609 7.087 0.632 1.00 96.88 108 GLN A N 1
ATOM 849 C CA . GLN A 1 108 ? -2.056 6.712 -0.702 1.00 96.88 108 GLN A CA 1
ATOM 850 C C . GLN A 1 108 ? -1.653 5.261 -0.953 1.00 96.88 108 GLN A C 1
ATOM 852 O O . GLN A 1 108 ? -0.512 4.879 -0.689 1.00 96.88 108 GLN A O 1
ATOM 857 N N . VAL A 1 109 ? -2.582 4.461 -1.463 1.00 98.12 109 VAL A N 1
ATOM 858 C CA . VAL A 1 109 ? -2.356 3.050 -1.788 1.00 98.12 109 VAL A CA 1
ATOM 859 C C . VAL A 1 109 ? -2.922 2.743 -3.160 1.00 98.12 109 VAL A C 1
ATOM 861 O O . VAL A 1 109 ? -3.922 3.331 -3.567 1.00 98.12 109 VAL A O 1
ATOM 864 N N . TRP A 1 110 ? -2.300 1.809 -3.873 1.00 98.50 110 TRP A N 1
ATOM 865 C CA . TRP A 1 110 ? -2.950 1.194 -5.020 1.00 98.50 110 TRP A CA 1
ATOM 866 C C . TRP A 1 110 ? -3.918 0.119 -4.519 1.00 98.50 110 TRP A C 1
ATOM 868 O O . TRP A 1 110 ? -3.489 -0.829 -3.856 1.00 98.50 110 TRP A O 1
ATOM 878 N N . CYS A 1 111 ? -5.200 0.261 -4.849 1.00 98.38 111 CYS A N 1
ATOM 879 C CA . CYS A 1 111 ? -6.201 -0.771 -4.613 1.00 98.38 111 CYS A CA 1
ATOM 880 C C . CYS A 1 111 ? -6.355 -1.630 -5.863 1.00 98.38 111 CYS A C 1
ATOM 882 O O . CYS A 1 111 ? -6.701 -1.118 -6.929 1.00 98.38 111 CYS A O 1
ATOM 884 N N . ASP A 1 112 ? -6.109 -2.930 -5.736 1.00 98.31 112 ASP A N 1
ATOM 885 C CA . ASP A 1 112 ? -6.492 -3.904 -6.752 1.00 98.31 112 ASP A CA 1
ATOM 886 C C . ASP A 1 112 ? -7.879 -4.462 -6.412 1.00 98.31 112 ASP A C 1
ATOM 888 O O . ASP A 1 112 ? -8.051 -5.331 -5.558 1.00 98.31 112 ASP A O 1
ATOM 892 N N . GLN A 1 113 ? -8.874 -3.897 -7.091 1.00 97.94 113 GLN A N 1
ATOM 893 C CA . GLN A 1 113 ? -10.284 -4.270 -6.969 1.00 97.94 113 GLN A CA 1
ATOM 894 C C . GLN A 1 113 ? -10.699 -5.340 -7.986 1.00 97.94 113 GLN A C 1
ATOM 896 O O . GLN A 1 113 ? -11.831 -5.808 -7.959 1.00 97.94 113 GLN A O 1
ATOM 901 N N . ARG A 1 114 ? -9.808 -5.710 -8.917 1.00 95.50 114 ARG A N 1
ATOM 902 C CA . ARG A 1 114 ? -10.123 -6.626 -10.024 1.00 95.50 114 ARG A CA 1
ATOM 903 C C . ARG A 1 114 ? -9.620 -8.038 -9.781 1.00 95.50 114 ARG A C 1
ATOM 905 O O . ARG A 1 114 ? -10.185 -8.979 -10.334 1.00 95.50 114 ARG A O 1
ATOM 912 N N . HIS A 1 115 ? -8.545 -8.198 -9.015 1.00 93.81 115 HIS A N 1
ATOM 913 C CA . HIS A 1 115 ? -8.050 -9.515 -8.649 1.00 93.81 115 HIS A CA 1
ATOM 914 C C . HIS A 1 115 ? -8.969 -10.147 -7.605 1.00 93.81 115 HIS A C 1
ATOM 916 O O . HIS A 1 115 ? -8.976 -9.699 -6.463 1.00 93.81 115 HIS A O 1
ATOM 922 N N . ASP A 1 116 ? -9.730 -11.173 -7.991 1.00 94.12 116 ASP A N 1
ATOM 923 C CA . ASP A 1 116 ? -10.692 -11.866 -7.125 1.00 94.12 116 ASP A CA 1
ATOM 924 C C . ASP A 1 116 ? -10.099 -12.185 -5.730 1.00 94.12 116 ASP A C 1
ATOM 926 O O . ASP A 1 116 ? -8.960 -12.661 -5.643 1.00 94.12 116 ASP A O 1
ATOM 930 N N . PRO A 1 117 ? -10.802 -11.875 -4.622 1.00 96.12 117 PRO A N 1
ATOM 931 C CA . PRO A 1 117 ? -12.160 -11.312 -4.523 1.00 96.12 117 PRO A CA 1
ATOM 932 C C . PRO A 1 117 ? -12.247 -9.773 -4.613 1.00 96.12 117 PRO A C 1
ATOM 934 O O . PRO A 1 117 ? -13.308 -9.205 -4.373 1.00 96.12 117 PRO A O 1
ATOM 937 N N . GLY A 1 118 ? -11.145 -9.091 -4.927 1.00 97.44 118 GLY A N 1
ATOM 938 C CA . GLY A 1 118 ? -10.993 -7.638 -4.845 1.00 97.44 118 GLY A CA 1
ATOM 939 C C . GLY A 1 118 ? -10.623 -7.168 -3.434 1.00 97.44 118 GLY A C 1
ATOM 940 O O . GLY A 1 118 ? -10.328 -7.973 -2.549 1.00 97.44 118 GLY A O 1
ATOM 941 N N . GLY A 1 119 ? -10.601 -5.852 -3.211 1.00 98.19 119 GLY A N 1
ATOM 942 C CA . GLY A 1 119 ? -10.298 -5.262 -1.904 1.00 98.19 119 GLY A CA 1
ATOM 943 C C . GLY A 1 119 ? -8.819 -5.304 -1.518 1.00 98.19 119 GLY A C 1
ATOM 944 O O . GLY A 1 119 ? -8.476 -5.087 -0.354 1.00 98.19 119 GLY A O 1
ATOM 945 N N . TRP A 1 120 ? -7.917 -5.584 -2.461 1.00 98.62 120 TRP A N 1
ATOM 946 C CA . TRP A 1 120 ? -6.503 -5.765 -2.154 1.00 98.62 120 TRP A CA 1
ATOM 947 C C . TRP A 1 120 ? -5.771 -4.431 -2.036 1.00 98.62 120 TRP A C 1
ATOM 949 O O . TRP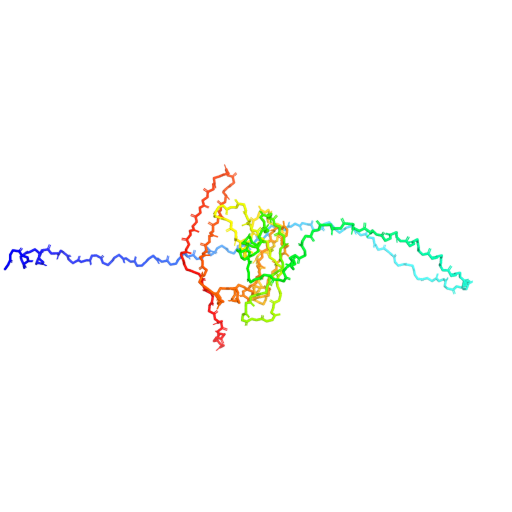 A 1 120 ? -5.594 -3.704 -3.014 1.00 98.62 120 TRP A O 1
ATOM 959 N N . THR A 1 121 ? -5.255 -4.146 -0.842 1.00 98.62 121 THR A N 1
ATOM 960 C CA . THR A 1 121 ? -4.298 -3.057 -0.620 1.00 98.62 121 THR A CA 1
ATOM 961 C C . THR A 1 121 ? -2.900 -3.509 -1.032 1.00 98.62 121 THR A C 1
ATOM 963 O O . THR A 1 121 ? -2.285 -4.339 -0.360 1.00 98.62 121 THR A O 1
ATOM 966 N N . VAL A 1 122 ? -2.358 -2.959 -2.118 1.00 98.62 122 VAL A N 1
ATOM 967 C CA . VAL A 1 122 ? -1.016 -3.333 -2.582 1.00 98.62 122 VAL A CA 1
ATOM 968 C C . VAL A 1 122 ? 0.045 -2.683 -1.685 1.00 98.62 122 VAL A C 1
ATOM 970 O O . VAL A 1 122 ? 0.153 -1.458 -1.597 1.00 98.62 122 VAL A O 1
ATOM 973 N N . ILE A 1 123 ? 0.858 -3.510 -1.022 1.00 98.69 123 ILE A N 1
ATOM 974 C CA . ILE A 1 123 ? 1.921 -3.053 -0.105 1.00 98.69 123 ILE A CA 1
ATOM 975 C C . ILE A 1 123 ? 3.319 -3.034 -0.745 1.00 98.69 123 ILE A C 1
ATOM 977 O O . ILE A 1 123 ? 4.211 -2.325 -0.277 1.00 98.69 123 ILE A O 1
ATOM 981 N N . GLN A 1 124 ? 3.519 -3.802 -1.818 1.00 98.69 124 GLN A N 1
ATOM 982 C CA . GLN A 1 124 ? 4.758 -3.870 -2.590 1.00 98.69 124 GLN A CA 1
ATOM 983 C C . GLN A 1 124 ? 4.424 -4.256 -4.032 1.00 98.69 124 GLN A C 1
ATOM 985 O O . GLN A 1 124 ? 3.617 -5.162 -4.238 1.00 98.69 124 GLN A O 1
ATOM 990 N N . ARG A 1 125 ? 5.045 -3.603 -5.021 1.00 98.44 125 ARG A N 1
ATOM 991 C CA . ARG A 1 125 ? 4.940 -4.012 -6.430 1.00 98.44 125 ARG A CA 1
ATOM 992 C C . ARG A 1 125 ? 6.280 -3.916 -7.165 1.00 98.44 125 ARG A C 1
ATOM 994 O O . ARG A 1 125 ? 6.953 -2.889 -7.069 1.00 98.44 125 ARG A O 1
ATOM 1001 N N . ARG A 1 126 ? 6.624 -4.960 -7.935 1.00 98.19 126 ARG A N 1
ATOM 1002 C CA . ARG A 1 126 ? 7.736 -5.015 -8.907 1.00 98.19 126 ARG A CA 1
ATOM 1003 C C . ARG A 1 126 ? 7.183 -5.263 -10.307 1.00 98.19 126 ARG A C 1
ATOM 1005 O O . ARG A 1 126 ? 6.247 -6.046 -10.436 1.00 98.19 126 ARG A O 1
ATOM 1012 N N . LEU A 1 127 ? 7.748 -4.613 -11.319 1.00 95.81 127 LEU A N 1
ATOM 1013 C CA . LEU A 1 127 ? 7.296 -4.678 -12.712 1.00 95.81 127 LEU A CA 1
ATOM 1014 C C . LEU A 1 127 ? 8.480 -4.644 -13.684 1.00 95.81 127 LEU A C 1
ATOM 1016 O O . LEU A 1 127 ? 8.672 -5.578 -14.454 1.00 95.81 127 LEU A O 1
ATOM 1020 N N . ASP A 1 128 ? 9.273 -3.575 -13.646 1.00 96.38 128 ASP A N 1
ATOM 1021 C CA . ASP A 1 128 ? 10.210 -3.212 -14.717 1.00 96.38 128 ASP A CA 1
ATOM 1022 C C . ASP A 1 128 ? 11.613 -2.818 -14.222 1.00 96.38 128 ASP A C 1
ATOM 1024 O O . ASP A 1 128 ? 12.496 -2.523 -15.026 1.00 96.38 128 ASP A O 1
ATOM 1028 N N . GLY A 1 129 ? 11.849 -2.813 -12.907 1.00 96.94 129 GLY A N 1
ATOM 1029 C CA . GLY A 1 129 ? 13.117 -2.378 -12.323 1.00 96.94 129 GLY A CA 1
ATOM 1030 C C . GLY A 1 129 ? 13.334 -0.860 -12.318 1.00 96.94 129 GLY A C 1
ATOM 1031 O O . GLY A 1 129 ? 14.457 -0.419 -12.059 1.00 96.94 129 GLY A O 1
ATOM 1032 N N . SER A 1 130 ? 12.296 -0.055 -12.573 1.00 97.81 130 SER A N 1
ATOM 1033 C CA . SER A 1 130 ? 12.350 1.415 -12.520 1.00 97.81 130 SER A CA 1
ATOM 1034 C C . SER A 1 130 ? 12.693 1.966 -11.132 1.00 97.81 130 SER A C 1
ATOM 1036 O O . SER A 1 130 ? 13.200 3.086 -11.016 1.00 97.81 130 SER A O 1
ATOM 1038 N N . VAL A 1 131 ? 12.470 1.187 -10.068 1.00 98.25 131 VAL A N 1
ATOM 1039 C CA . VAL A 1 131 ? 12.791 1.577 -8.695 1.00 98.25 131 VAL A CA 1
ATOM 1040 C C . VAL A 1 131 ? 13.849 0.647 -8.117 1.00 98.25 131 VAL A C 1
ATOM 1042 O O . VAL A 1 131 ? 13.754 -0.577 -8.144 1.00 98.25 131 VAL A O 1
ATOM 1045 N N . ASN A 1 132 ? 14.886 1.242 -7.530 1.00 97.88 132 ASN A N 1
ATOM 1046 C CA . ASN A 1 132 ? 15.916 0.486 -6.828 1.00 97.88 132 ASN A CA 1
ATOM 1047 C C . ASN A 1 132 ? 15.440 0.138 -5.398 1.00 97.88 132 ASN A C 1
ATOM 1049 O O . ASN A 1 132 ? 15.028 1.009 -4.636 1.00 97.88 132 ASN A O 1
ATOM 1053 N N . PHE A 1 133 ? 15.502 -1.145 -5.038 1.00 98.38 133 PHE A N 1
ATOM 1054 C CA . PHE A 1 133 ? 15.090 -1.671 -3.727 1.00 98.38 133 PHE A CA 1
ATOM 1055 C C . PHE A 1 133 ? 16.274 -1.893 -2.771 1.00 98.38 133 PHE A C 1
ATOM 1057 O O . PHE A 1 133 ? 16.085 -2.243 -1.608 1.00 98.38 133 PHE A O 1
ATOM 1064 N N . PHE A 1 134 ? 17.509 -1.647 -3.210 1.00 98.12 134 PHE A N 1
ATOM 1065 C CA . PHE A 1 134 ? 18.658 -1.584 -2.315 1.00 98.12 134 PHE A CA 1
ATOM 1066 C C . PHE A 1 134 ? 18.630 -0.248 -1.563 1.00 98.12 134 PHE A C 1
ATOM 1068 O O . PHE A 1 134 ? 19.001 0.804 -2.096 1.00 98.12 134 PHE A O 1
ATOM 1075 N N . ARG A 1 135 ? 18.073 -0.281 -0.349 1.00 97.69 135 ARG A N 1
ATOM 1076 C CA . ARG A 1 135 ? 17.747 0.888 0.476 1.00 97.69 135 ARG A CA 1
ATOM 1077 C C . ARG A 1 135 ? 18.085 0.638 1.941 1.00 97.69 135 ARG A C 1
ATOM 1079 O O . ARG A 1 135 ? 18.129 -0.504 2.387 1.00 97.69 135 ARG A O 1
ATOM 1086 N N . ASN A 1 136 ? 18.307 1.720 2.684 1.00 97.62 136 ASN A N 1
ATOM 1087 C CA . ASN A 1 136 ? 18.541 1.651 4.123 1.00 97.62 136 ASN A CA 1
ATOM 1088 C C . ASN A 1 136 ? 17.231 1.426 4.902 1.00 97.62 136 ASN A C 1
ATOM 1090 O O . ASN A 1 136 ? 16.131 1.552 4.357 1.00 97.62 136 ASN A O 1
ATOM 1094 N N . TRP A 1 137 ? 17.369 1.127 6.197 1.00 96.38 137 TRP A N 1
ATOM 1095 C CA . TRP A 1 137 ? 16.240 0.879 7.094 1.00 96.38 137 TRP A CA 1
ATOM 1096 C C . TRP A 1 137 ? 15.216 2.013 7.098 1.00 96.38 137 TRP A C 1
ATOM 1098 O O . TRP A 1 137 ? 14.023 1.754 6.993 1.00 96.38 137 TRP A O 1
ATOM 1108 N N . GLU A 1 138 ? 15.670 3.264 7.194 1.00 97.44 138 GLU A N 1
ATOM 1109 C CA . GLU A 1 138 ? 14.765 4.411 7.301 1.00 97.44 138 GLU A CA 1
ATOM 1110 C C . GLU A 1 138 ? 13.894 4.558 6.049 1.00 97.44 138 GLU A C 1
ATOM 1112 O O . GLU A 1 138 ? 12.697 4.817 6.134 1.00 97.44 138 GLU A O 1
ATOM 1117 N N . THR A 1 139 ? 14.461 4.281 4.875 1.00 98.12 139 THR A N 1
ATOM 1118 C CA . THR A 1 139 ? 13.705 4.307 3.620 1.00 98.12 139 THR A CA 1
ATOM 1119 C C . THR A 1 139 ? 12.667 3.180 3.580 1.00 98.12 139 THR A C 1
ATOM 1121 O O . THR A 1 139 ? 11.530 3.399 3.173 1.00 98.12 139 THR A O 1
ATOM 1124 N N . TYR A 1 140 ? 13.015 1.969 4.030 1.00 98.38 140 TYR A N 1
ATOM 1125 C CA . TYR A 1 140 ? 12.050 0.867 4.145 1.00 98.38 140 TYR A CA 1
ATOM 1126 C C . TYR A 1 140 ? 10.963 1.149 5.181 1.00 98.38 140 TYR A C 1
ATOM 1128 O O . TYR A 1 140 ? 9.816 0.738 5.007 1.00 98.38 140 TYR A O 1
ATOM 1136 N N . LYS A 1 141 ? 11.311 1.859 6.251 1.00 96.69 141 LYS A N 1
ATOM 1137 C CA . LYS A 1 141 ? 10.383 2.268 7.295 1.00 96.69 141 LYS A CA 1
ATOM 1138 C C . LYS A 1 141 ? 9.323 3.234 6.758 1.00 96.69 141 LYS A C 1
ATOM 1140 O O . LYS A 1 141 ? 8.136 3.001 6.982 1.00 96.69 141 LYS A O 1
ATOM 1145 N N . LEU A 1 142 ? 9.750 4.251 6.008 1.00 97.31 142 LEU A N 1
ATOM 1146 C CA . LEU A 1 142 ? 8.882 5.301 5.466 1.00 97.31 142 LEU A CA 1
ATOM 1147 C C . LEU A 1 142 ? 8.139 4.902 4.183 1.00 97.31 142 LEU A C 1
ATOM 1149 O O . LEU A 1 142 ? 7.007 5.335 3.989 1.00 97.31 142 LEU A O 1
ATOM 1153 N N . GLY A 1 143 ? 8.748 4.072 3.335 1.00 98.25 143 GLY A N 1
ATOM 1154 C CA . GLY A 1 143 ? 8.240 3.761 1.996 1.00 98.25 143 GLY A CA 1
ATOM 1155 C C . GLY A 1 143 ? 9.023 4.472 0.891 1.00 98.25 143 GLY A C 1
ATOM 1156 O O . GLY A 1 143 ? 9.710 5.466 1.128 1.00 98.25 143 GLY A O 1
ATOM 1157 N N . PHE A 1 144 ? 8.961 3.934 -0.328 1.00 98.62 144 PHE A N 1
ATOM 1158 C CA . PHE A 1 144 ? 9.631 4.503 -1.502 1.00 98.62 144 PHE A CA 1
ATOM 1159 C C . PHE A 1 144 ? 9.044 3.983 -2.817 1.00 98.62 144 PHE A C 1
ATOM 1161 O O . PHE A 1 144 ? 8.396 2.942 -2.856 1.00 98.62 144 PHE A O 1
ATOM 1168 N N . GLY A 1 145 ? 9.354 4.675 -3.915 1.00 98.12 145 GLY A N 1
ATOM 1169 C CA . GLY A 1 145 ? 8.942 4.305 -5.269 1.00 98.12 145 GLY A CA 1
ATOM 1170 C C . GLY A 1 145 ? 7.766 5.136 -5.774 1.00 98.12 145 GLY A C 1
ATOM 1171 O O . GLY A 1 145 ? 7.546 6.251 -5.309 1.00 98.12 145 GLY A O 1
ATOM 1172 N N . ASN A 1 146 ? 7.042 4.601 -6.752 1.00 97.56 146 ASN A N 1
ATOM 1173 C CA . ASN A 1 146 ? 5.903 5.247 -7.391 1.00 97.56 146 ASN A CA 1
ATOM 1174 C C . ASN A 1 146 ? 4.673 4.331 -7.312 1.00 97.56 146 ASN A C 1
ATOM 1176 O O . ASN A 1 146 ? 4.691 3.224 -7.845 1.00 97.56 146 ASN A O 1
ATOM 1180 N N . ILE A 1 147 ? 3.585 4.809 -6.703 1.00 96.62 147 ILE A N 1
ATOM 1181 C CA . ILE A 1 147 ? 2.331 4.049 -6.545 1.00 96.62 147 ILE A CA 1
ATOM 1182 C C . ILE A 1 147 ? 1.708 3.652 -7.896 1.00 96.62 147 ILE A C 1
ATOM 1184 O O . ILE A 1 147 ? 0.987 2.659 -7.970 1.00 96.62 147 ILE A O 1
ATOM 1188 N N . HIS A 1 148 ? 2.017 4.354 -8.991 1.00 94.38 148 HIS A N 1
ATOM 1189 C CA . HIS A 1 148 ? 1.603 3.960 -10.344 1.00 94.38 148 HIS A CA 1
ATOM 1190 C C . HIS A 1 148 ? 2.482 2.866 -10.977 1.00 94.38 148 HIS A C 1
ATOM 1192 O O . HIS A 1 148 ? 2.097 2.297 -11.992 1.00 94.38 148 HIS A O 1
ATOM 1198 N N . GLY A 1 149 ? 3.640 2.550 -10.391 1.00 96.44 149 GLY A N 1
ATOM 1199 C CA . GLY A 1 149 ? 4.617 1.595 -10.919 1.00 96.44 149 GLY A CA 1
ATOM 1200 C C . GLY A 1 149 ? 5.166 0.689 -9.821 1.00 96.44 149 GLY A C 1
ATOM 1201 O O . GLY A 1 149 ? 4.391 0.032 -9.122 1.00 96.44 149 GLY A O 1
ATOM 1202 N N . GLU A 1 150 ? 6.489 0.642 -9.672 1.00 98.62 150 GLU A N 1
ATOM 1203 C CA . GLU A 1 150 ? 7.139 -0.098 -8.591 1.00 98.62 150 GLU A CA 1
ATOM 1204 C C . GLU A 1 150 ? 7.194 0.711 -7.294 1.00 98.62 150 GLU A C 1
ATOM 1206 O O . GLU A 1 150 ? 7.608 1.872 -7.294 1.00 98.62 150 GLU A O 1
ATOM 1211 N N . TYR A 1 151 ? 6.835 0.101 -6.167 1.00 98.75 151 TYR A N 1
ATOM 1212 C CA . TYR A 1 151 ? 6.944 0.764 -4.869 1.00 98.75 151 TYR A CA 1
ATOM 1213 C C . TYR A 1 151 ? 6.963 -0.209 -3.693 1.00 98.75 151 TYR A C 1
ATOM 1215 O O . TYR A 1 151 ? 6.634 -1.391 -3.812 1.00 98.75 151 TYR A O 1
ATOM 1223 N N . TRP A 1 152 ? 7.343 0.338 -2.545 1.00 98.81 152 TRP A N 1
ATOM 1224 C CA . TRP A 1 152 ? 7.219 -0.236 -1.216 1.00 98.81 152 TRP A CA 1
ATOM 1225 C C . TRP A 1 152 ? 6.432 0.742 -0.346 1.00 98.81 152 TRP A C 1
ATOM 1227 O O . TRP A 1 152 ? 6.836 1.897 -0.201 1.00 98.81 152 TRP A O 1
ATOM 1237 N N . LEU A 1 153 ? 5.320 0.293 0.238 1.00 98.56 153 LEU A N 1
ATOM 1238 C CA . LEU A 1 153 ? 4.399 1.166 0.971 1.00 98.56 153 LEU A CA 1
ATOM 1239 C C . LEU A 1 153 ? 5.020 1.769 2.241 1.00 98.56 153 LEU A C 1
ATOM 1241 O O . LEU A 1 153 ? 4.615 2.848 2.660 1.00 98.56 153 LEU A O 1
ATOM 1245 N N . GLY A 1 154 ? 6.008 1.101 2.838 1.00 98.31 154 GLY A N 1
ATOM 1246 C CA . GLY A 1 154 ? 6.645 1.515 4.090 1.00 98.31 154 GLY A CA 1
ATOM 1247 C C . GLY A 1 154 ? 6.226 0.637 5.265 1.00 98.31 154 GLY A C 1
ATOM 1248 O O . GLY A 1 154 ? 5.041 0.371 5.456 1.00 98.31 154 GLY A O 1
ATOM 1249 N N . LEU A 1 155 ? 7.193 0.190 6.071 1.00 98.06 155 LEU A N 1
ATOM 1250 C CA . LEU A 1 155 ? 6.933 -0.705 7.205 1.00 98.06 155 LEU A CA 1
ATOM 1251 C C . LEU A 1 155 ? 5.985 -0.079 8.229 1.00 98.06 155 LEU A C 1
ATOM 1253 O O . LEU A 1 155 ? 5.146 -0.790 8.765 1.00 98.06 155 LEU A O 1
ATOM 1257 N N . GLU A 1 156 ? 6.068 1.231 8.485 1.00 96.19 156 GLU A N 1
ATOM 1258 C CA . GLU A 1 156 ? 5.130 1.881 9.412 1.00 96.19 156 GLU A CA 1
ATOM 1259 C C . GLU A 1 156 ? 3.696 1.881 8.878 1.00 96.19 156 GLU A C 1
ATOM 1261 O O . GLU A 1 156 ? 2.759 1.648 9.635 1.00 96.19 156 GLU A O 1
ATOM 1266 N N . ASN A 1 157 ? 3.512 2.120 7.577 1.00 97.50 157 ASN A N 1
ATOM 1267 C CA . ASN A 1 157 ? 2.192 2.085 6.950 1.00 97.50 157 ASN A CA 1
ATOM 1268 C C . ASN A 1 157 ? 1.601 0.668 7.009 1.00 97.50 157 ASN A C 1
ATOM 1270 O O . ASN A 1 157 ? 0.454 0.492 7.414 1.00 97.50 157 ASN A O 1
ATOM 1274 N N . ILE A 1 158 ? 2.410 -0.343 6.674 1.00 98.25 158 ILE A N 1
ATOM 1275 C CA . ILE A 1 158 ? 2.010 -1.756 6.731 1.00 98.25 158 ILE A CA 1
ATOM 1276 C C . ILE A 1 158 ? 1.731 -2.187 8.177 1.00 98.25 158 ILE A C 1
ATOM 1278 O O . ILE A 1 158 ? 0.779 -2.927 8.417 1.00 98.25 158 ILE A O 1
ATOM 1282 N N . TYR A 1 159 ? 2.511 -1.710 9.150 1.00 97.38 159 TYR A N 1
ATOM 1283 C CA . TYR A 1 159 ? 2.254 -1.946 10.569 1.00 97.38 159 TYR A CA 1
ATOM 1284 C C . TYR A 1 159 ? 0.862 -1.447 10.960 1.00 97.38 159 TYR A C 1
ATOM 1286 O O . TYR A 1 159 ? 0.067 -2.238 11.454 1.00 97.38 159 TYR A O 1
ATOM 1294 N N . TRP A 1 160 ? 0.528 -0.182 10.678 1.00 97.44 160 TRP A N 1
ATOM 1295 C CA . TRP A 1 160 ? -0.787 0.366 11.029 1.00 97.44 160 TRP A CA 1
ATOM 1296 C C . TRP A 1 160 ? -1.943 -0.352 10.331 1.00 97.44 160 TRP A C 1
ATOM 1298 O O . TRP A 1 160 ? -2.955 -0.608 10.975 1.00 97.44 160 TRP A O 1
ATOM 1308 N N . LEU A 1 161 ? -1.778 -0.718 9.054 1.00 97.50 161 LEU A N 1
ATOM 1309 C CA . LEU A 1 161 ? -2.765 -1.516 8.324 1.00 97.50 161 LEU A CA 1
ATOM 1310 C C . LEU A 1 161 ? -2.974 -2.873 8.996 1.00 97.50 161 LEU A C 1
ATOM 1312 O O . LEU A 1 161 ? -4.069 -3.199 9.417 1.00 97.50 161 LEU A O 1
ATOM 1316 N N . THR A 1 162 ? -1.911 -3.654 9.161 1.00 97.62 162 THR A N 1
ATOM 1317 C CA . THR A 1 162 ? -2.004 -5.043 9.641 1.00 97.62 162 THR A CA 1
ATOM 1318 C C . THR A 1 162 ? -2.297 -5.192 11.136 1.00 97.62 162 THR A C 1
ATOM 1320 O O . THR A 1 162 ? -2.485 -6.305 11.615 1.00 97.62 162 THR A O 1
ATOM 1323 N N . ASN A 1 163 ? -2.320 -4.087 11.887 1.00 97.06 163 ASN A N 1
ATOM 1324 C CA . ASN A 1 163 ? -2.636 -4.063 13.316 1.00 97.06 163 ASN A CA 1
ATOM 1325 C C . ASN A 1 163 ? -4.037 -3.521 13.632 1.00 97.06 163 ASN A C 1
ATOM 1327 O O . ASN A 1 163 ? -4.406 -3.493 14.804 1.00 97.06 163 ASN A O 1
ATOM 1331 N N . GLN A 1 164 ? -4.807 -3.073 12.635 1.00 97.00 164 GLN A N 1
ATOM 1332 C CA . GLN A 1 164 ? -6.194 -2.644 12.859 1.00 97.00 164 GLN A CA 1
ATOM 1333 C C . GLN A 1 164 ? -7.195 -3.808 12.795 1.00 97.00 164 GLN A C 1
ATOM 1335 O O . GLN A 1 164 ? -8.255 -3.721 13.399 1.00 97.00 164 GLN A O 1
ATOM 1340 N N . ASP A 1 165 ? -6.856 -4.887 12.082 1.00 96.69 165 ASP A N 1
ATOM 1341 C CA . ASP A 1 165 ? -7.708 -6.064 11.876 1.00 96.69 165 ASP A CA 1
ATOM 1342 C C . ASP A 1 165 ? -6.847 -7.285 11.480 1.00 96.69 165 ASP A C 1
ATOM 1344 O O . ASP A 1 165 ? -5.623 -7.183 11.358 1.00 96.69 165 ASP A O 1
ATOM 1348 N N . ASN A 1 166 ? -7.469 -8.442 11.257 1.00 97.44 166 ASN A N 1
ATOM 1349 C CA . ASN A 1 166 ? -6.813 -9.641 10.743 1.00 97.44 166 ASN A CA 1
ATOM 1350 C C . ASN A 1 166 ? -6.716 -9.599 9.212 1.00 97.44 166 ASN A C 1
ATOM 1352 O O . ASN A 1 166 ? -7.706 -9.797 8.510 1.00 97.44 166 ASN A O 1
ATOM 1356 N N . TYR A 1 167 ? -5.504 -9.416 8.688 1.00 98.38 167 TYR A N 1
ATOM 1357 C CA . TYR A 1 167 ? -5.251 -9.416 7.245 1.00 98.38 167 TYR A CA 1
ATOM 1358 C C . TYR A 1 167 ? -4.664 -10.742 6.771 1.00 98.38 167 TYR A C 1
ATOM 1360 O O . TYR A 1 167 ? -3.806 -11.329 7.433 1.00 98.38 167 TYR A O 1
ATOM 1368 N N . LYS A 1 168 ? -5.067 -11.167 5.570 1.00 98.19 168 LYS A N 1
ATOM 1369 C CA . LYS A 1 168 ? -4.347 -12.173 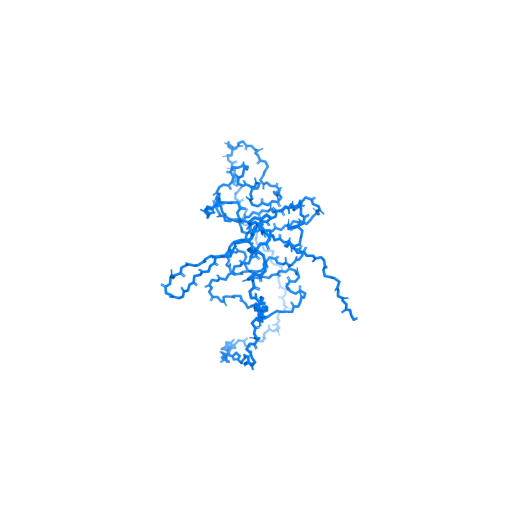4.784 1.00 98.19 168 LYS A CA 1
ATOM 1370 C C . LYS A 1 168 ? -3.357 -11.504 3.831 1.00 98.19 168 LYS A C 1
ATOM 1372 O O . LYS A 1 168 ? -3.565 -10.368 3.410 1.00 98.19 168 LYS A O 1
ATOM 1377 N N . LEU A 1 169 ? -2.293 -12.216 3.469 1.00 98.69 169 LEU A N 1
ATOM 1378 C CA . LEU A 1 169 ? -1.309 -11.758 2.487 1.00 98.69 169 LEU A CA 1
ATOM 1379 C C . LEU A 1 169 ? -1.370 -12.636 1.243 1.00 98.69 169 LEU A C 1
ATOM 1381 O O . LEU A 1 169 ? -1.209 -13.849 1.339 1.00 98.69 169 LEU A O 1
ATOM 1385 N N . LEU A 1 170 ? -1.517 -12.002 0.084 1.00 98.62 170 LEU A N 1
ATOM 1386 C CA . LEU A 1 170 ? -1.371 -12.634 -1.219 1.00 98.62 170 LEU A CA 1
ATOM 1387 C C . LEU A 1 170 ? -0.106 -12.107 -1.901 1.00 98.62 170 LEU A C 1
ATOM 1389 O O . LEU A 1 170 ? 0.084 -10.901 -2.041 1.00 98.62 170 LEU A O 1
ATOM 1393 N N . ILE A 1 171 ? 0.749 -13.024 -2.343 1.00 98.44 171 ILE A N 1
ATOM 1394 C CA . ILE A 1 171 ? 1.924 -12.729 -3.161 1.00 98.44 171 ILE A CA 1
ATOM 1395 C C . ILE A 1 171 ? 1.675 -13.322 -4.537 1.00 98.44 171 ILE A C 1
ATOM 1397 O O . ILE A 1 171 ? 1.569 -14.539 -4.663 1.00 98.44 171 ILE A O 1
ATOM 1401 N N . THR A 1 172 ? 1.620 -12.479 -5.563 1.00 97.88 172 THR A N 1
ATOM 1402 C CA . THR A 1 172 ? 1.560 -12.899 -6.966 1.00 97.88 172 THR A CA 1
ATOM 1403 C C . THR A 1 172 ? 2.894 -12.611 -7.646 1.00 97.88 172 THR A C 1
ATOM 1405 O O . THR A 1 172 ? 3.536 -11.589 -7.406 1.00 97.88 172 THR A O 1
ATOM 1408 N N . MET A 1 173 ? 3.355 -13.552 -8.464 1.00 97.19 173 MET A N 1
ATOM 1409 C CA . MET A 1 173 ? 4.621 -13.466 -9.189 1.00 97.19 173 MET A CA 1
ATOM 1410 C C . MET A 1 173 ? 4.413 -13.944 -10.618 1.00 97.19 173 MET A C 1
ATOM 1412 O O . MET A 1 173 ? 3.666 -14.891 -10.850 1.00 97.19 173 MET A O 1
ATOM 1416 N N . GLU A 1 174 ? 5.107 -13.322 -11.560 1.00 97.44 174 GLU A N 1
ATOM 1417 C CA . GLU A 1 174 ? 5.135 -13.722 -12.963 1.00 97.44 174 GLU A CA 1
ATOM 1418 C C . GLU A 1 174 ? 6.592 -13.885 -13.396 1.00 97.44 174 GLU A C 1
ATOM 1420 O O . GLU A 1 174 ? 7.427 -13.031 -13.092 1.00 97.44 174 GLU A O 1
ATOM 1425 N N . ASP A 1 175 ? 6.917 -15.001 -14.049 1.00 95.38 175 ASP A N 1
ATOM 1426 C CA . ASP A 1 175 ? 8.240 -15.196 -14.639 1.00 95.38 175 ASP A CA 1
ATOM 1427 C C . ASP A 1 175 ? 8.338 -14.581 -16.045 1.00 95.38 175 ASP A C 1
ATOM 1429 O O . ASP A 1 175 ? 7.346 -14.224 -16.673 1.00 95.38 175 ASP A O 1
ATOM 1433 N N . TRP A 1 176 ? 9.554 -14.491 -16.582 1.00 95.00 176 TRP A N 1
ATOM 1434 C CA . TRP A 1 176 ? 9.809 -13.924 -17.915 1.00 95.00 176 TRP A CA 1
ATOM 1435 C C . TRP A 1 176 ? 9.192 -14.721 -19.074 1.00 95.00 176 TRP A C 1
ATOM 1437 O O . TRP A 1 176 ? 9.212 -14.256 -20.209 1.00 95.00 176 TRP A O 1
ATOM 1447 N N . SER A 1 177 ? 8.679 -15.926 -18.813 1.00 96.88 177 SER A N 1
ATOM 1448 C CA . SER A 1 177 ? 7.928 -16.729 -19.786 1.00 96.88 177 SER A CA 1
ATOM 1449 C C . SER A 1 177 ? 6.412 -16.511 -19.671 1.00 96.88 177 SER A C 1
ATOM 1451 O O . SER A 1 177 ? 5.652 -17.187 -20.361 1.00 96.88 177 SER A O 1
ATOM 1453 N N . GLY A 1 178 ? 5.966 -15.598 -18.800 1.00 96.25 178 GLY A N 1
ATOM 1454 C CA . GLY A 1 178 ? 4.561 -15.283 -18.548 1.00 96.25 178 GLY A CA 1
ATOM 1455 C C . GLY A 1 178 ? 3.857 -16.252 -17.595 1.00 96.25 178 GLY A C 1
ATOM 1456 O O . GLY A 1 178 ? 2.631 -16.210 -17.467 1.00 96.25 178 GLY A O 1
ATOM 1457 N N . ARG A 1 179 ? 4.583 -17.162 -16.927 1.00 97.19 179 ARG A N 1
ATOM 1458 C CA . ARG A 1 179 ? 3.967 -18.090 -15.968 1.00 97.19 179 ARG A CA 1
ATOM 1459 C C . ARG A 1 179 ? 3.723 -17.378 -14.647 1.00 97.19 179 ARG A C 1
ATOM 1461 O O . ARG A 1 179 ? 4.655 -16.860 -14.036 1.00 97.19 179 ARG A O 1
ATOM 1468 N N . LYS A 1 180 ? 2.471 -17.412 -14.190 1.00 96.12 180 LYS A N 1
ATOM 1469 C CA . LYS A 1 180 ? 2.025 -16.797 -12.937 1.00 96.12 180 LYS A CA 1
ATOM 1470 C C . LYS A 1 180 ? 1.960 -17.819 -11.809 1.00 96.12 180 LYS A C 1
ATOM 1472 O O . LYS A 1 180 ? 1.413 -18.903 -11.988 1.00 96.12 180 LYS A O 1
ATOM 1477 N N . MET A 1 181 ? 2.483 -17.450 -10.647 1.00 96.44 181 MET A N 1
ATOM 1478 C CA . MET A 1 181 ? 2.451 -18.231 -9.411 1.00 96.44 181 MET A CA 1
ATOM 1479 C C . MET A 1 181 ? 1.932 -17.354 -8.273 1.00 96.44 181 MET A C 1
ATOM 1481 O O . MET A 1 181 ? 2.124 -16.136 -8.290 1.00 96.44 181 MET A O 1
ATOM 1485 N N . PHE A 1 182 ? 1.309 -17.969 -7.270 1.00 96.88 182 PHE A N 1
ATOM 1486 C CA . PHE A 1 182 ? 0.848 -17.257 -6.084 1.00 96.88 182 PHE A CA 1
ATOM 1487 C C . PHE A 1 182 ? 1.154 -18.014 -4.791 1.00 96.88 182 PHE A C 1
ATOM 1489 O O . PHE A 1 182 ? 1.302 -19.237 -4.788 1.00 96.88 182 PHE A O 1
ATOM 1496 N N . ALA A 1 183 ? 1.243 -17.266 -3.696 1.00 97.94 183 ALA A N 1
ATOM 1497 C CA . ALA A 1 183 ? 1.278 -17.778 -2.334 1.00 97.94 183 ALA A CA 1
ATOM 1498 C C . ALA A 1 183 ? 0.321 -16.946 -1.476 1.00 97.94 183 ALA A C 1
ATOM 1500 O O . ALA A 1 183 ? 0.408 -15.718 -1.478 1.00 97.94 183 ALA A O 1
ATOM 1501 N N . GLU A 1 184 ? -0.579 -17.610 -0.754 1.00 98.12 184 GLU A N 1
ATOM 1502 C CA . GLU A 1 184 ? -1.503 -16.962 0.176 1.00 98.12 184 GLU A CA 1
ATOM 1503 C C . GLU A 1 184 ? -1.189 -17.391 1.615 1.00 98.12 184 GLU A C 1
ATOM 1505 O O . GLU A 1 184 ? -0.969 -18.570 1.897 1.00 98.12 184 GLU A O 1
ATOM 1510 N N . TYR A 1 185 ? -1.181 -16.421 2.526 1.00 98.19 185 TYR A N 1
ATOM 1511 C CA . TYR A 1 185 ? -1.038 -16.619 3.962 1.00 98.19 185 TYR A CA 1
ATOM 1512 C C . TYR A 1 185 ? -2.300 -16.114 4.648 1.00 98.19 185 TYR A C 1
ATOM 1514 O O . TYR A 1 185 ? -2.629 -14.934 4.544 1.00 98.19 185 TYR A O 1
ATOM 1522 N N . ALA A 1 186 ? -2.982 -16.996 5.379 1.00 97.88 186 ALA A N 1
ATOM 1523 C CA . ALA A 1 186 ? -4.254 -16.684 6.034 1.00 97.88 186 ALA A CA 1
ATOM 1524 C C . ALA A 1 186 ? -4.151 -15.588 7.113 1.00 97.88 186 ALA A C 1
ATOM 1526 O O . ALA A 1 186 ? -5.159 -14.987 7.467 1.00 97.88 186 ALA A O 1
ATOM 1527 N N . SER A 1 187 ? -2.950 -15.333 7.638 1.00 97.81 187 SER A N 1
ATOM 1528 C CA . SER A 1 187 ? -2.688 -14.271 8.606 1.00 97.81 187 SER A CA 1
ATOM 1529 C C . SER A 1 187 ? -1.339 -13.616 8.323 1.00 97.81 187 SER A C 1
ATOM 1531 O O . SER A 1 187 ? -0.340 -14.303 8.093 1.00 97.81 187 SER A O 1
ATOM 1533 N N . PHE A 1 188 ? -1.320 -12.287 8.336 1.00 98.12 188 PHE A N 1
ATOM 1534 C CA . PHE A 1 188 ? -0.136 -11.463 8.160 1.00 98.12 188 PHE A CA 1
ATOM 1535 C C . PHE A 1 188 ? -0.220 -10.226 9.053 1.00 98.12 188 PHE A C 1
ATOM 1537 O O . PHE A 1 188 ? -1.164 -9.44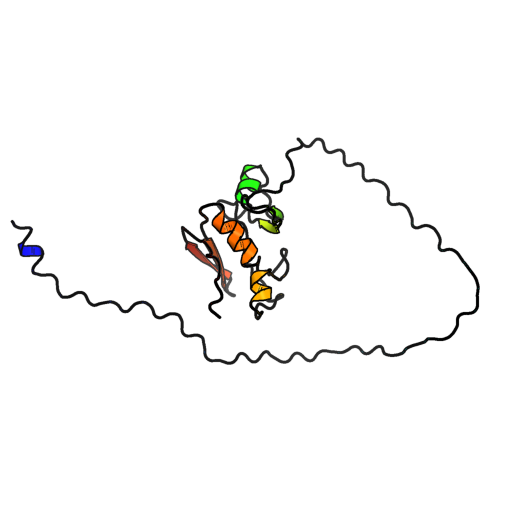2 8.967 1.00 98.12 188 PHE A O 1
ATOM 1544 N N . ARG A 1 189 ? 0.797 -10.049 9.897 1.00 97.44 189 ARG A N 1
ATOM 1545 C CA . ARG A 1 189 ? 0.913 -8.935 10.835 1.00 97.44 189 ARG A CA 1
ATOM 1546 C C . ARG A 1 189 ? 2.371 -8.555 11.019 1.00 97.44 189 ARG A C 1
ATOM 1548 O O . ARG A 1 189 ? 3.230 -9.433 11.096 1.00 97.44 189 ARG A O 1
ATOM 1555 N N . LEU A 1 190 ? 2.647 -7.255 11.085 1.00 96.00 190 LEU A N 1
ATOM 1556 C CA . LEU A 1 190 ? 3.955 -6.757 11.502 1.00 96.00 190 LEU A CA 1
ATOM 1557 C C . LEU A 1 190 ? 3.932 -6.394 12.985 1.00 96.00 190 LEU A C 1
ATOM 1559 O O . LEU A 1 190 ? 3.005 -5.739 13.454 1.00 96.00 190 LEU A O 1
ATOM 1563 N N . GLU A 1 191 ? 4.984 -6.777 13.697 1.00 92.25 191 GLU A N 1
ATOM 1564 C CA . GLU A 1 191 ? 5.226 -6.362 15.079 1.00 92.25 191 GLU A CA 1
ATOM 1565 C C . GLU A 1 191 ? 6.036 -5.057 15.119 1.00 92.25 191 GLU A C 1
ATOM 1567 O O . GLU A 1 191 ? 6.719 -4.688 14.155 1.00 92.25 191 GLU A O 1
ATOM 1572 N N . THR A 1 192 ? 5.984 -4.346 16.246 1.00 84.19 192 THR A N 1
ATOM 1573 C CA . THR A 1 192 ? 6.845 -3.180 16.470 1.00 84.19 192 THR A CA 1
ATOM 1574 C C . THR A 1 192 ? 8.304 -3.613 16.579 1.00 84.19 192 THR A C 1
ATOM 1576 O O . THR A 1 192 ? 8.641 -4.485 17.375 1.00 84.19 192 THR A O 1
ATOM 1579 N N . GLY A 1 193 ? 9.191 -2.981 15.811 1.00 67.56 193 GLY A N 1
ATOM 1580 C CA . GLY A 1 193 ? 10.626 -3.215 15.939 1.00 67.56 193 GLY A CA 1
ATOM 1581 C C . GLY A 1 193 ? 11.211 -2.461 17.131 1.00 67.56 193 GLY A C 1
ATOM 1582 O O . GLY A 1 193 ? 11.444 -1.257 17.031 1.00 67.56 193 GLY A O 1
ATOM 1583 N N . GLU A 1 194 ? 11.517 -3.159 18.223 1.00 57.72 194 GLU A N 1
ATOM 1584 C CA . GLU A 1 194 ? 12.555 -2.703 19.148 1.00 57.72 194 GLU A CA 1
ATOM 1585 C C . GLU A 1 194 ? 13.905 -2.894 18.450 1.00 57.72 194 GLU A C 1
ATOM 1587 O O . GLU A 1 194 ? 14.324 -4.015 18.154 1.00 57.72 194 GLU A O 1
ATOM 1592 N N . ARG A 1 195 ? 14.604 -1.793 18.147 1.00 56.59 195 ARG A N 1
ATOM 1593 C CA . ARG A 1 195 ? 16.043 -1.892 17.899 1.00 56.59 195 ARG A CA 1
ATOM 1594 C C . ARG A 1 195 ? 16.669 -2.294 19.228 1.00 56.59 195 ARG A C 1
ATOM 1596 O O . ARG A 1 195 ? 16.845 -1.435 20.086 1.00 56.59 195 ARG A O 1
ATOM 1603 N N . ILE A 1 196 ? 17.011 -3.568 19.389 1.00 41.81 196 ILE A N 1
ATOM 1604 C CA . ILE A 1 196 ? 18.063 -3.925 20.336 1.00 41.81 196 ILE A CA 1
ATOM 1605 C C . ILE A 1 196 ? 19.338 -3.293 19.767 1.00 41.81 196 ILE A C 1
ATOM 1607 O O . ILE A 1 196 ? 19.842 -3.729 18.730 1.00 41.81 196 ILE A O 1
ATOM 1611 N N . LEU A 1 197 ? 19.730 -2.166 20.366 1.00 41.06 197 LEU A N 1
ATOM 1612 C CA . LEU A 1 197 ? 21.028 -1.522 20.174 1.00 41.06 197 LEU A CA 1
ATOM 1613 C C . LEU A 1 197 ? 22.110 -2.323 20.898 1.00 41.06 197 LEU A C 1
ATOM 1615 O O . LEU A 1 197 ? 21.811 -2.841 21.998 1.00 41.06 197 LEU A O 1
#

Sequence (197 aa):
SQLEEHCRKVPPTQTKPLPQPPQQPNKVYNPPNYNRIINQISTNEIQGDQNLKVLPPPLPTMPLFTSNSNSTDKPSGPWKDCLQAMEDGHDTSSIYLVKPENTNRLMQVWCDQRHDPGGWTVIQRRLDGSVNFFRNWETYKLGFGNIHGEYWLGLENIYWLTNQDNYKLLITMEDWSGRKMFAEYASFRLETGERIL

Radius of gyration: 27.67 Å; chains: 1; bounding box: 54×104×46 Å

pLDDT: mean 77.07, std 24.33, range [34.16, 98.81]

Secondary structure (DSSP, 8-state):
-TTTTTGGGPPPP--PPPPPPPPP------------------------------PPPPPPPPP---------------BSSHHHHHHTT--S-EEEEE--TT----EEEEEE-SSTT--EEE-EE-SSS-S-----HHHHHH-EE-TTSSEE--HHHHHHHHTTS-EEEEEEEE-TTS-EEEEEEEEE-PPP-----

Organism: Xenopus laevis (NCBI:txid8355)